Protein AF-A0A0L7LV29-F1 (afdb_monomer_lite)

Structure (mmCIF, N/CA/C/O backbone):
data_AF-A0A0L7LV29-F1
#
_entry.id   AF-A0A0L7LV29-F1
#
loop_
_atom_site.group_PDB
_atom_site.id
_atom_site.type_symbol
_atom_site.label_atom_id
_atom_site.label_alt_id
_atom_site.label_comp_id
_atom_site.label_asym_id
_atom_site.label_entity_id
_atom_site.label_seq_id
_atom_site.pdbx_PDB_ins_code
_atom_site.Cartn_x
_atom_site.Cartn_y
_atom_site.Cartn_z
_atom_site.occupancy
_atom_site.B_iso_or_equiv
_atom_site.auth_seq_id
_atom_site.auth_comp_id
_atom_site.auth_asym_id
_atom_site.auth_atom_id
_atom_site.pdbx_PDB_model_num
ATOM 1 N N . HIS A 1 1 ? 24.544 6.437 -34.454 1.00 37.44 1 HIS A N 1
ATOM 2 C CA . HIS A 1 1 ? 25.632 6.678 -33.492 1.00 37.44 1 HIS A CA 1
ATOM 3 C C . HIS A 1 1 ? 24.983 6.876 -32.133 1.00 37.44 1 HIS A C 1
ATOM 5 O O . HIS A 1 1 ? 23.963 7.542 -32.092 1.00 37.44 1 HIS A O 1
ATOM 11 N N . GLY A 1 2 ? 25.479 6.180 -31.111 1.00 38.59 2 GLY A N 1
ATOM 12 C CA . GLY A 1 2 ? 24.896 6.087 -29.765 1.00 38.59 2 GLY A CA 1
ATOM 13 C C . GLY A 1 2 ? 25.845 5.319 -28.842 1.00 38.59 2 GLY A C 1
ATOM 14 O O . GLY A 1 2 ? 25.450 4.358 -28.200 1.00 38.59 2 GLY A O 1
ATOM 15 N N . LYS A 1 3 ? 27.145 5.631 -28.930 1.00 47.78 3 LYS A N 1
ATOM 16 C CA . LYS A 1 3 ? 28.237 4.838 -28.319 1.00 47.78 3 LYS A CA 1
ATOM 17 C C . LYS A 1 3 ? 28.932 5.570 -27.169 1.00 47.78 3 LYS A C 1
ATOM 19 O O . LYS A 1 3 ? 29.895 5.056 -26.610 1.00 47.78 3 LYS A O 1
ATOM 24 N N . THR A 1 4 ? 28.488 6.782 -26.842 1.00 53.91 4 THR A N 1
ATOM 25 C CA . THR A 1 4 ? 29.065 7.595 -25.768 1.00 53.91 4 THR A CA 1
ATOM 26 C C . THR A 1 4 ? 27.961 8.159 -24.881 1.00 53.91 4 THR A C 1
ATOM 28 O O . THR A 1 4 ? 26.836 8.344 -25.333 1.00 53.91 4 THR A O 1
ATOM 31 N N . HIS A 1 5 ? 28.291 8.494 -23.631 1.00 54.88 5 HIS A N 1
ATOM 32 C CA . HIS A 1 5 ? 27.389 9.170 -22.688 1.00 54.88 5 HIS A CA 1
ATOM 33 C C . HIS A 1 5 ? 26.809 10.491 -23.233 1.00 54.88 5 HIS A C 1
ATOM 35 O O . HIS A 1 5 ? 25.836 10.989 -22.695 1.00 54.88 5 HIS A O 1
ATOM 41 N N . LYS A 1 6 ? 27.371 11.064 -24.308 1.00 53.25 6 LYS A N 1
ATOM 42 C CA . LYS A 1 6 ? 26.845 12.274 -24.958 1.00 53.25 6 LYS A CA 1
ATOM 43 C C . LYS A 1 6 ? 25.584 12.032 -25.798 1.00 53.25 6 LYS A C 1
ATOM 45 O O . LYS A 1 6 ? 24.917 12.999 -26.141 1.00 53.25 6 LYS A O 1
ATOM 50 N N . ASP A 1 7 ? 25.268 10.773 -26.101 1.00 62.75 7 ASP A N 1
ATOM 51 C CA . ASP A 1 7 ? 24.106 10.381 -26.909 1.00 62.75 7 ASP A CA 1
ATOM 52 C C . ASP A 1 7 ? 22.965 9.794 -26.053 1.00 62.75 7 ASP A C 1
ATOM 54 O O . ASP A 1 7 ? 21.933 9.392 -26.589 1.00 62.75 7 ASP A O 1
ATOM 58 N N . ALA A 1 8 ? 23.157 9.692 -24.732 1.00 66.50 8 ALA A N 1
ATOM 59 C CA . ALA A 1 8 ? 22.161 9.156 -23.815 1.00 66.50 8 ALA A CA 1
ATOM 60 C C . ALA A 1 8 ? 21.207 10.264 -23.360 1.00 66.50 8 ALA A C 1
ATOM 62 O O . ALA A 1 8 ? 21.635 11.345 -22.959 1.00 66.50 8 ALA A O 1
ATOM 63 N N . ALA A 1 9 ? 19.913 9.963 -23.381 1.00 67.38 9 ALA A N 1
ATOM 64 C CA . ALA A 1 9 ? 18.876 10.819 -22.835 1.00 67.38 9 ALA A CA 1
ATOM 65 C C . ALA A 1 9 ? 18.010 9.992 -21.890 1.00 67.38 9 ALA A C 1
ATOM 67 O O . ALA A 1 9 ? 17.569 8.898 -22.242 1.00 67.38 9 ALA A O 1
ATOM 68 N N . SER A 1 10 ? 17.764 10.535 -20.706 1.00 80.62 10 SER A N 1
ATOM 69 C CA . SER A 1 10 ? 16.846 9.962 -19.734 1.00 80.62 10 SER A CA 1
ATOM 70 C C . SER A 1 10 ? 15.625 10.858 -19.590 1.00 80.62 10 SER A C 1
ATOM 72 O O . SER A 1 10 ? 15.705 12.085 -19.663 1.00 80.62 10 SER A O 1
ATOM 74 N N . VAL A 1 11 ? 14.484 10.230 -19.342 1.00 76.25 11 VAL A N 1
ATOM 75 C CA . VAL A 1 11 ? 13.266 10.902 -18.894 1.00 76.25 11 VAL A CA 1
ATOM 76 C C . VAL A 1 11 ? 13.020 10.505 -17.448 1.00 76.25 11 VAL A C 1
ATOM 78 O O . VAL A 1 11 ? 13.270 9.367 -17.056 1.00 76.25 11 VAL A O 1
ATOM 81 N N . ARG A 1 12 ? 12.570 11.457 -16.640 1.00 82.88 12 ARG A N 1
ATOM 82 C CA . ARG A 1 12 ? 12.249 11.243 -15.231 1.00 82.88 12 ARG A CA 1
ATOM 83 C C . ARG A 1 12 ? 10.881 11.835 -14.962 1.00 82.88 12 ARG A C 1
ATOM 85 O O . ARG A 1 12 ? 10.548 12.872 -15.537 1.00 82.88 12 ARG A O 1
ATOM 92 N N . ALA A 1 13 ? 10.120 11.190 -14.083 1.00 76.06 13 ALA A N 1
ATOM 93 C CA . ALA A 1 13 ? 8.911 11.790 -13.544 1.00 76.06 13 ALA A CA 1
ATOM 94 C C . ALA A 1 13 ? 9.241 13.177 -12.979 1.00 76.06 13 ALA A C 1
ATOM 96 O O . ALA A 1 13 ? 10.324 13.415 -12.433 1.00 76.06 13 ALA A O 1
ATOM 97 N N . THR A 1 14 ? 8.317 14.116 -13.138 1.00 71.00 14 THR A N 1
ATOM 98 C CA . THR A 1 14 ? 8.530 15.491 -12.677 1.00 71.00 14 THR A CA 1
ATOM 99 C C . THR A 1 14 ? 8.546 15.590 -11.163 1.00 71.00 14 THR A C 1
ATOM 101 O O . THR A 1 14 ? 8.960 16.621 -10.640 1.00 71.00 14 THR A O 1
ATOM 104 N N . HIS A 1 15 ? 8.147 14.531 -10.460 1.00 59.41 15 HIS A N 1
ATOM 105 C CA . HIS A 1 15 ? 8.201 14.524 -9.021 1.00 59.41 15 HIS A CA 1
ATOM 106 C C . HIS A 1 15 ? 8.379 13.098 -8.413 1.00 59.41 15 HIS A C 1
ATOM 108 O O . HIS A 1 15 ? 8.243 12.104 -9.132 1.00 59.41 15 HIS A O 1
ATOM 114 N N . PRO A 1 16 ? 8.773 12.991 -7.125 1.00 72.62 16 PRO A N 1
ATOM 115 C CA . PRO A 1 16 ? 9.222 11.730 -6.524 1.00 72.62 16 PRO A CA 1
ATOM 116 C C . PRO A 1 16 ? 8.129 10.781 -6.002 1.00 72.62 16 PRO A C 1
ATOM 118 O O . PRO A 1 16 ? 6.936 11.089 -5.949 1.00 72.62 16 PRO A O 1
ATOM 121 N N . ILE A 1 17 ? 8.596 9.594 -5.603 1.00 72.44 17 ILE A N 1
ATOM 122 C CA . ILE A 1 17 ? 7.820 8.552 -4.925 1.00 72.44 17 ILE A CA 1
ATOM 123 C C . ILE A 1 17 ? 7.382 9.069 -3.540 1.00 72.44 17 ILE A C 1
ATOM 125 O O . ILE A 1 17 ? 8.252 9.403 -2.730 1.00 72.44 17 ILE A O 1
ATOM 129 N N . PRO A 1 18 ? 6.071 9.110 -3.223 1.00 68.06 18 PRO A N 1
ATOM 130 C CA . PRO A 1 18 ? 5.589 9.583 -1.927 1.00 68.06 18 PRO A CA 1
ATOM 131 C C . PRO A 1 18 ? 6.152 8.772 -0.754 1.00 68.06 18 PRO A C 1
ATOM 133 O O . PRO A 1 18 ? 6.016 7.558 -0.709 1.00 68.06 18 PRO A O 1
ATOM 136 N N . ALA A 1 19 ? 6.697 9.429 0.271 1.00 62.72 19 ALA A N 1
ATOM 137 C CA . ALA A 1 19 ? 7.263 8.723 1.430 1.00 62.72 19 ALA A CA 1
ATOM 138 C C . ALA A 1 19 ? 6.232 7.878 2.211 1.00 62.72 19 ALA A C 1
ATOM 140 O O . ALA A 1 19 ? 6.602 6.939 2.909 1.00 62.72 19 ALA A O 1
ATOM 141 N N . ALA A 1 20 ? 4.941 8.207 2.092 1.00 62.41 20 ALA A N 1
ATOM 142 C CA . ALA A 1 20 ? 3.854 7.489 2.751 1.00 62.41 20 ALA A CA 1
ATOM 143 C C . ALA A 1 20 ? 3.421 6.204 2.018 1.00 62.41 20 ALA A C 1
ATOM 145 O O . ALA A 1 20 ? 2.624 5.443 2.568 1.00 62.41 20 ALA A O 1
ATOM 146 N N . CYS A 1 21 ? 3.900 5.935 0.794 1.00 70.88 21 CYS A N 1
ATOM 147 C CA . CYS A 1 21 ? 3.550 4.691 0.112 1.00 70.88 21 CYS A CA 1
ATOM 148 C C . CYS A 1 21 ? 4.473 3.557 0.574 1.00 70.88 21 CYS A C 1
ATOM 150 O O . CYS A 1 21 ? 5.650 3.523 0.237 1.00 70.88 21 CYS A O 1
ATOM 152 N N . GLY A 1 22 ? 3.945 2.586 1.325 1.00 74.75 22 GLY A N 1
ATOM 153 C CA . GLY A 1 22 ? 4.733 1.404 1.709 1.00 74.75 22 GLY A CA 1
ATOM 154 C C . GLY A 1 22 ? 5.289 0.649 0.493 1.00 74.75 22 GLY A C 1
ATOM 155 O O . GLY A 1 22 ? 6.390 0.105 0.542 1.00 74.75 22 GLY A O 1
ATOM 156 N N . LEU A 1 23 ? 4.555 0.689 -0.620 1.00 81.94 23 LEU A N 1
ATOM 157 C CA . LEU A 1 23 ? 4.924 0.094 -1.894 1.00 81.94 23 LEU A CA 1
ATOM 158 C C . LEU A 1 23 ? 4.538 1.028 -3.047 1.00 81.94 23 LEU A C 1
ATOM 160 O O . LEU A 1 23 ? 3.402 1.494 -3.114 1.00 81.94 23 LEU A O 1
ATOM 164 N N . TYR A 1 24 ? 5.477 1.259 -3.960 1.00 84.56 24 TYR A N 1
ATOM 165 C CA . TYR A 1 24 ? 5.286 2.009 -5.199 1.00 84.56 24 TYR A CA 1
ATOM 166 C C . TYR A 1 24 ? 5.636 1.134 -6.398 1.00 84.56 24 TYR A C 1
ATOM 168 O O . TYR A 1 24 ? 6.622 0.401 -6.347 1.00 84.56 24 TYR A O 1
ATOM 176 N N . TYR A 1 25 ? 4.873 1.222 -7.485 1.00 88.56 25 TYR A N 1
ATOM 177 C CA . TYR A 1 25 ? 5.101 0.412 -8.679 1.00 88.56 25 TYR A CA 1
ATOM 178 C C . TYR A 1 25 ? 4.696 1.160 -9.949 1.00 88.56 25 TYR A C 1
ATOM 180 O O . TYR A 1 25 ? 3.683 1.857 -9.963 1.00 88.56 25 TYR A O 1
ATOM 188 N N . PHE A 1 26 ? 5.487 1.011 -11.012 1.00 85.56 26 PHE A N 1
ATOM 189 C CA . PHE A 1 26 ? 5.165 1.521 -12.344 1.00 85.56 26 PHE A CA 1
ATOM 190 C C . PHE A 1 26 ? 5.679 0.577 -13.432 1.00 85.56 26 PHE A C 1
ATOM 192 O O . PHE A 1 26 ? 6.671 -0.124 -13.231 1.00 85.56 26 PHE A O 1
ATOM 199 N N . GLU A 1 27 ? 5.045 0.606 -14.604 1.00 89.12 27 GLU A N 1
ATOM 200 C CA . GLU A 1 27 ? 5.428 -0.192 -15.773 1.00 89.12 27 GLU A CA 1
ATOM 201 C C . GLU A 1 27 ? 5.816 0.681 -16.966 1.00 89.12 27 GLU A C 1
ATOM 203 O O . GLU A 1 27 ? 5.241 1.743 -17.215 1.00 89.12 27 GLU A O 1
ATOM 208 N N . VAL A 1 28 ? 6.782 0.193 -17.741 1.00 85.62 28 VAL A N 1
ATOM 209 C CA . VAL A 1 28 ? 7.226 0.793 -18.996 1.00 85.62 28 VAL A CA 1
ATOM 210 C C . VAL A 1 28 ? 7.145 -0.259 -20.093 1.00 85.62 28 VAL A C 1
ATOM 212 O O . VAL A 1 28 ? 7.809 -1.295 -20.037 1.00 85.62 28 VAL A O 1
ATOM 215 N N . ARG A 1 29 ? 6.350 0.020 -21.129 1.00 89.69 29 ARG A N 1
ATOM 216 C CA . ARG A 1 29 ? 6.285 -0.812 -22.333 1.00 89.69 29 ARG A CA 1
ATOM 217 C C . ARG A 1 29 ? 7.344 -0.378 -23.338 1.00 89.69 29 ARG A C 1
ATOM 219 O O . ARG A 1 29 ? 7.360 0.771 -23.781 1.00 89.69 29 ARG A O 1
ATOM 226 N N . ILE A 1 30 ? 8.178 -1.318 -23.762 1.00 88.56 30 ILE A N 1
ATOM 227 C CA . ILE A 1 30 ? 9.221 -1.081 -24.755 1.00 88.56 30 ILE A CA 1
ATOM 228 C C . ILE A 1 30 ? 8.598 -1.088 -26.151 1.00 88.56 30 ILE A C 1
ATOM 230 O O . ILE A 1 30 ? 8.379 -2.134 -26.758 1.00 88.56 30 ILE A O 1
ATOM 234 N N . VAL A 1 31 ? 8.306 0.096 -26.689 1.00 85.56 31 VAL A N 1
ATOM 235 C CA . VAL A 1 31 ? 7.713 0.232 -28.033 1.00 85.56 31 VAL A CA 1
ATOM 236 C C . VAL A 1 31 ? 8.697 -0.170 -29.131 1.00 85.56 31 VAL A C 1
ATOM 238 O O . VAL A 1 31 ? 8.304 -0.757 -30.134 1.00 85.56 31 VAL A O 1
ATOM 241 N N . SER A 1 32 ? 9.978 0.151 -28.956 1.00 84.75 32 SER A N 1
ATOM 242 C CA . SER A 1 32 ? 11.052 -0.240 -29.864 1.00 84.75 32 SER A CA 1
ATOM 243 C C . SER A 1 32 ? 12.390 -0.149 -29.144 1.00 84.75 32 SER A C 1
ATOM 245 O O . SER A 1 32 ? 12.705 0.894 -28.578 1.00 84.75 32 SER A O 1
ATOM 247 N N . LYS A 1 33 ? 13.206 -1.205 -29.216 1.00 83.88 33 LYS A N 1
ATOM 248 C CA . LYS A 1 33 ? 14.575 -1.207 -28.675 1.00 83.88 33 LYS A CA 1
ATOM 249 C C . LYS A 1 33 ? 15.582 -0.403 -29.512 1.00 83.88 33 LYS A C 1
ATOM 251 O O . LYS A 1 33 ? 16.759 -0.315 -29.169 1.00 83.88 33 LYS A O 1
ATOM 256 N N . GLY A 1 34 ? 15.156 0.131 -30.656 1.00 84.38 34 GLY A N 1
ATOM 257 C CA . GLY A 1 34 ? 16.064 0.735 -31.624 1.00 84.38 34 GLY A CA 1
ATOM 258 C C . GLY A 1 34 ? 17.107 -0.265 -32.140 1.00 84.38 34 GLY A C 1
ATOM 259 O O . GLY A 1 34 ? 16.842 -1.461 -32.273 1.00 84.38 34 GLY A O 1
ATOM 260 N N . ARG A 1 35 ? 18.306 0.226 -32.464 1.00 79.38 35 ARG A N 1
ATOM 261 C CA . ARG A 1 35 ? 19.376 -0.607 -33.033 1.00 79.38 35 ARG A CA 1
ATOM 262 C C . ARG A 1 35 ? 19.982 -1.536 -31.981 1.00 79.38 35 ARG A C 1
ATOM 264 O O . ARG A 1 35 ? 19.921 -2.760 -32.120 1.00 79.38 35 ARG A O 1
ATOM 271 N N . ASP A 1 36 ? 20.508 -0.926 -30.925 1.00 77.31 36 ASP A N 1
ATOM 272 C CA . ASP A 1 36 ? 21.412 -1.582 -29.982 1.00 77.31 36 ASP A CA 1
ATOM 273 C C . ASP A 1 36 ? 20.725 -1.964 -28.659 1.00 77.31 36 ASP A C 1
ATOM 275 O O . ASP A 1 36 ? 21.206 -2.853 -27.972 1.00 77.31 36 ASP A O 1
ATOM 279 N N . GLY A 1 37 ? 19.560 -1.387 -28.333 1.00 78.81 37 GLY A N 1
ATOM 280 C CA . GLY A 1 37 ? 18.802 -1.753 -27.129 1.00 78.81 37 GLY A CA 1
ATOM 281 C C . GLY A 1 37 ? 19.288 -1.127 -25.822 1.00 78.81 37 GLY A C 1
ATOM 282 O O . GLY A 1 37 ? 18.790 -1.521 -24.775 1.00 78.81 37 GLY A O 1
ATOM 283 N N . TYR A 1 38 ? 20.197 -0.146 -25.872 1.00 84.69 38 TYR A N 1
ATOM 284 C CA . TYR A 1 38 ? 20.681 0.591 -24.698 1.00 84.69 38 TYR A CA 1
ATOM 285 C C . TYR A 1 38 ? 19.558 1.398 -24.041 1.00 84.69 38 TYR A C 1
ATOM 287 O O . TYR A 1 38 ? 19.298 2.550 -24.393 1.00 84.69 38 TYR A O 1
ATOM 295 N N . MET A 1 39 ? 18.870 0.764 -23.101 1.00 85.25 39 MET A N 1
ATOM 296 C CA . MET A 1 39 ? 17.739 1.318 -22.371 1.00 85.25 39 MET A CA 1
ATOM 297 C C . MET A 1 39 ? 17.858 0.886 -20.918 1.00 85.25 39 MET A C 1
ATOM 299 O O . MET A 1 39 ? 18.080 -0.290 -20.638 1.00 85.25 39 MET A O 1
ATOM 303 N N . GLY A 1 40 ? 17.674 1.831 -20.002 1.00 88.56 40 GLY A N 1
ATOM 304 C CA . GLY A 1 40 ? 17.658 1.569 -18.568 1.00 88.56 40 GLY A CA 1
ATOM 305 C C . GLY A 1 40 ? 16.353 2.053 -17.954 1.00 88.56 40 GLY A C 1
ATOM 306 O O . GLY A 1 40 ? 15.859 3.122 -18.310 1.00 88.56 40 GLY A O 1
ATOM 307 N N . ILE A 1 41 ? 15.807 1.275 -17.024 1.00 90.19 41 ILE A N 1
ATOM 308 C CA . ILE A 1 41 ? 14.610 1.626 -16.253 1.00 90.19 41 ILE A CA 1
ATOM 309 C C . ILE A 1 41 ? 14.982 1.633 -14.778 1.00 90.19 41 ILE A C 1
ATOM 311 O O . ILE A 1 41 ? 15.648 0.718 -14.295 1.00 90.19 41 ILE A O 1
ATOM 315 N N . GLY A 1 42 ? 14.552 2.645 -14.032 1.00 91.44 42 GLY A N 1
ATOM 316 C CA . GLY A 1 42 ? 14.776 2.658 -12.594 1.00 91.44 42 GLY A CA 1
ATOM 317 C C . GLY A 1 42 ? 14.507 3.995 -11.933 1.00 91.44 42 GLY A C 1
ATOM 318 O O . GLY A 1 42 ? 13.615 4.736 -12.339 1.00 91.44 42 GLY A O 1
ATOM 319 N N . LEU A 1 43 ? 15.271 4.266 -10.881 1.00 89.12 43 LEU A N 1
ATOM 320 C CA . LEU A 1 43 ? 15.033 5.330 -9.916 1.00 89.12 43 LEU A CA 1
ATOM 321 C C . LEU A 1 43 ? 16.205 6.301 -9.910 1.00 89.12 43 LEU A C 1
ATOM 323 O O . LEU A 1 43 ? 17.355 5.914 -10.107 1.00 89.12 43 LEU A O 1
ATOM 327 N N . SER A 1 44 ? 15.935 7.562 -9.609 1.00 88.38 44 SER A N 1
ATOM 328 C CA . SER A 1 44 ? 16.992 8.556 -9.441 1.00 88.38 44 SER A CA 1
ATOM 329 C C . SER A 1 44 ? 16.544 9.671 -8.512 1.00 88.38 44 SER A C 1
ATOM 331 O O . SER A 1 44 ? 15.384 10.082 -8.574 1.00 88.38 44 SER A O 1
ATOM 333 N N . ALA A 1 45 ? 17.469 10.211 -7.723 1.00 83.12 45 ALA A N 1
ATOM 334 C CA . ALA A 1 45 ? 17.248 11.455 -6.994 1.00 83.12 45 ALA A CA 1
ATOM 335 C C . ALA A 1 45 ? 17.134 12.664 -7.947 1.00 83.12 45 ALA A C 1
ATOM 337 O O . ALA A 1 45 ? 17.659 12.647 -9.063 1.00 83.12 45 ALA A O 1
ATOM 338 N N . HIS A 1 46 ? 16.495 13.748 -7.491 1.00 78.62 46 HIS A N 1
ATOM 339 C CA . HIS A 1 46 ? 16.215 14.941 -8.306 1.00 78.62 46 HIS A CA 1
ATOM 340 C C . HIS A 1 46 ? 17.473 15.584 -8.934 1.00 78.62 46 HIS A C 1
ATOM 342 O O . HIS A 1 46 ? 17.435 16.064 -10.066 1.00 78.62 46 HIS A O 1
ATOM 348 N N . GLY A 1 47 ? 18.616 15.556 -8.249 1.00 79.38 47 GLY A N 1
ATOM 349 C CA . GLY A 1 47 ? 19.865 16.155 -8.740 1.00 79.38 47 GLY A CA 1
ATOM 350 C C . GLY A 1 47 ? 20.669 15.305 -9.732 1.00 79.38 47 GLY A C 1
ATOM 351 O O . GLY A 1 47 ? 21.738 15.736 -10.159 1.00 79.38 47 GLY A O 1
ATOM 352 N N . VAL A 1 48 ? 20.213 14.094 -10.076 1.00 84.75 48 VAL A N 1
ATOM 353 C CA . VAL A 1 48 ? 20.961 13.176 -10.954 1.00 84.75 48 VAL A CA 1
ATOM 354 C C . VAL A 1 48 ? 21.008 13.692 -12.396 1.00 84.75 48 VAL A C 1
ATOM 356 O O . VAL A 1 48 ? 20.023 14.218 -12.915 1.00 84.75 48 VAL A O 1
ATOM 359 N N . ASN A 1 49 ? 22.163 13.521 -13.047 1.00 81.69 49 ASN A N 1
ATOM 360 C CA . ASN A 1 49 ? 22.389 13.911 -14.435 1.00 81.69 49 ASN A CA 1
ATOM 361 C C . ASN A 1 49 ? 21.513 13.089 -15.396 1.00 81.69 49 ASN A C 1
ATOM 363 O O . ASN A 1 49 ? 21.579 11.864 -15.427 1.00 81.69 49 ASN A O 1
ATOM 367 N N . MET A 1 50 ? 20.732 13.780 -16.225 1.00 82.62 50 MET A N 1
ATOM 368 C CA . MET A 1 50 ? 19.785 13.166 -17.160 1.00 82.62 50 MET A CA 1
ATOM 369 C C . MET A 1 50 ? 20.402 12.789 -18.518 1.00 82.62 50 MET A C 1
ATOM 371 O O . MET A 1 50 ? 19.726 12.186 -19.347 1.00 82.62 50 MET A O 1
ATOM 375 N N . ASN A 1 51 ? 21.686 13.083 -18.743 1.00 84.38 51 ASN A N 1
ATOM 376 C CA . ASN A 1 51 ? 22.427 12.690 -19.952 1.00 84.38 51 ASN A CA 1
ATOM 377 C C . ASN A 1 51 ? 23.098 11.311 -19.806 1.00 84.38 51 ASN A C 1
ATOM 379 O O . ASN A 1 51 ? 24.115 11.030 -20.435 1.00 84.38 51 ASN A O 1
ATOM 383 N N . ARG A 1 52 ? 22.612 10.468 -18.890 1.00 82.56 52 ARG A N 1
ATOM 384 C CA . ARG A 1 52 ? 23.157 9.137 -18.592 1.00 82.56 52 ARG A CA 1
ATOM 385 C C . ARG A 1 52 ? 22.026 8.181 -18.246 1.00 82.56 52 ARG A C 1
ATOM 387 O O . ARG A 1 52 ? 20.970 8.614 -17.787 1.00 82.56 52 ARG A O 1
ATOM 394 N N . LEU A 1 53 ? 22.254 6.887 -18.468 1.00 84.44 53 LEU A N 1
ATOM 395 C CA . LEU A 1 53 ? 21.278 5.855 -18.130 1.00 84.44 53 LEU A CA 1
ATOM 396 C C . LEU A 1 53 ? 21.110 5.722 -16.602 1.00 84.44 53 LEU A C 1
ATOM 398 O O . LEU A 1 53 ? 22.077 5.942 -15.860 1.00 84.44 53 LEU A O 1
ATOM 402 N N . PRO A 1 54 ? 19.911 5.338 -16.123 1.00 86.44 54 PRO A N 1
ATOM 403 C CA . PRO A 1 54 ? 19.659 5.094 -14.704 1.00 86.44 54 PRO A CA 1
ATOM 404 C C . PRO A 1 54 ? 20.674 4.123 -14.088 1.00 86.44 54 PRO A C 1
ATOM 406 O O . PRO A 1 54 ? 21.086 3.161 -14.730 1.00 86.44 54 PRO A O 1
ATOM 409 N N . GLY A 1 55 ? 21.083 4.352 -12.841 1.00 87.50 55 GLY A N 1
ATOM 410 C CA . GLY A 1 55 ? 22.036 3.491 -12.132 1.00 87.50 55 GLY A CA 1
ATOM 411 C C . GLY A 1 55 ? 23.508 3.893 -12.221 1.00 87.50 55 GLY A C 1
ATOM 412 O O . GLY A 1 55 ? 24.299 3.449 -11.394 1.00 87.50 55 GLY A O 1
ATOM 413 N N . TRP A 1 56 ? 23.896 4.738 -13.181 1.00 87.00 56 TRP A N 1
ATOM 414 C CA . TRP A 1 56 ? 25.313 5.051 -13.422 1.00 87.00 56 TRP A CA 1
ATOM 415 C C . TRP A 1 56 ? 25.906 6.134 -12.522 1.00 87.00 56 TRP A C 1
ATOM 417 O O . TRP A 1 56 ? 27.107 6.112 -12.252 1.00 87.00 56 TRP A O 1
ATOM 427 N N . ASP A 1 57 ? 25.086 7.083 -12.080 1.00 86.25 57 ASP A N 1
ATOM 428 C CA . ASP A 1 57 ? 25.504 8.178 -11.205 1.00 86.25 57 ASP A CA 1
ATOM 429 C C . ASP A 1 57 ? 25.034 7.943 -9.767 1.00 86.25 57 ASP A C 1
ATOM 431 O O . ASP A 1 57 ? 24.085 7.198 -9.518 1.00 86.25 57 ASP A O 1
ATOM 435 N N . LYS A 1 58 ? 25.683 8.610 -8.807 1.00 80.00 58 LYS A N 1
ATOM 436 C CA . LYS A 1 58 ? 25.310 8.530 -7.387 1.00 80.00 58 LYS A CA 1
ATOM 437 C C . LYS A 1 58 ? 23.827 8.845 -7.182 1.00 80.00 58 LYS A C 1
ATOM 439 O O . LYS A 1 58 ? 23.316 9.797 -7.764 1.00 80.00 58 LYS A O 1
ATOM 444 N N . HIS A 1 59 ? 23.172 8.074 -6.314 1.00 82.94 59 HIS A N 1
ATOM 445 C CA . HIS A 1 59 ? 21.730 8.164 -6.039 1.00 82.94 59 HIS A CA 1
ATOM 446 C C . HIS A 1 59 ? 20.845 7.842 -7.254 1.00 82.94 59 HIS A C 1
ATOM 448 O O . HIS A 1 59 ? 19.717 8.326 -7.359 1.00 82.94 59 HIS A O 1
ATOM 454 N N . SER A 1 60 ? 21.363 7.024 -8.170 1.00 87.94 60 SER A N 1
ATOM 455 C CA . SER A 1 60 ? 20.642 6.470 -9.310 1.00 87.94 60 SER A CA 1
ATOM 456 C C . SER A 1 60 ? 20.709 4.946 -9.271 1.00 87.94 60 SER A C 1
ATOM 458 O O . SER A 1 60 ? 21.735 4.369 -8.895 1.00 87.94 60 SER A O 1
ATOM 460 N N . TYR A 1 61 ? 19.617 4.306 -9.673 1.00 91.56 61 TYR A N 1
ATOM 461 C CA . TYR A 1 61 ? 19.406 2.860 -9.663 1.00 91.56 61 TYR A CA 1
ATOM 462 C C . TYR A 1 61 ? 18.758 2.459 -10.983 1.00 91.56 61 TYR A C 1
ATOM 464 O O . TYR A 1 61 ? 17.818 3.120 -11.420 1.00 91.56 61 TYR A O 1
ATOM 472 N N . GLY A 1 62 ? 19.242 1.409 -11.640 1.00 93.19 62 GLY A N 1
ATOM 473 C CA . GLY A 1 62 ? 18.743 1.043 -12.963 1.00 93.19 62 GLY A CA 1
ATOM 474 C C . GLY A 1 62 ? 18.880 -0.431 -13.298 1.00 93.19 62 GLY A C 1
ATOM 475 O O . GLY A 1 62 ? 19.823 -1.081 -12.865 1.00 93.19 62 GLY A O 1
ATOM 476 N N . TYR A 1 63 ? 17.960 -0.929 -14.114 1.00 95.31 63 TYR A N 1
ATOM 477 C CA . TYR A 1 63 ? 18.002 -2.237 -14.758 1.00 95.31 63 TYR A CA 1
ATOM 478 C C . TYR A 1 63 ? 18.038 -2.039 -16.272 1.00 95.31 63 TYR A C 1
ATOM 480 O O . TYR A 1 63 ? 17.234 -1.275 -16.815 1.00 95.31 63 TYR A O 1
ATOM 488 N N . HIS A 1 64 ? 19.029 -2.645 -16.926 1.00 94.31 64 HIS A N 1
ATOM 489 C CA . HIS A 1 64 ? 19.389 -2.354 -18.314 1.00 94.31 64 HIS A CA 1
ATOM 490 C C . HIS A 1 64 ? 19.002 -3.498 -19.251 1.00 94.31 64 HIS A C 1
ATOM 492 O O . HIS A 1 64 ? 19.092 -4.675 -18.905 1.00 94.31 64 HIS A O 1
ATOM 498 N N . GLY A 1 65 ? 18.515 -3.138 -20.438 1.00 90.31 65 GLY A N 1
ATOM 499 C CA . GLY A 1 65 ? 17.930 -4.082 -21.390 1.00 90.31 65 GLY A CA 1
ATOM 500 C C . GLY A 1 65 ? 18.936 -4.796 -22.279 1.00 90.31 65 GLY A C 1
ATOM 501 O O . GLY A 1 65 ? 18.630 -5.882 -22.770 1.00 90.31 65 GLY A O 1
ATOM 502 N N . ASP A 1 66 ? 20.118 -4.217 -22.477 1.00 87.75 66 ASP A N 1
ATOM 503 C CA . ASP A 1 66 ? 21.168 -4.738 -23.351 1.00 87.75 66 ASP A CA 1
ATOM 504 C C . ASP A 1 66 ? 21.953 -5.895 -22.725 1.00 87.75 66 ASP A C 1
ATOM 506 O O . ASP A 1 66 ? 22.301 -6.842 -23.432 1.00 87.75 66 ASP A O 1
ATOM 510 N N . ASP A 1 67 ? 22.176 -5.858 -21.412 1.00 91.88 67 ASP A N 1
ATOM 511 C CA . ASP A 1 67 ? 22.945 -6.865 -20.674 1.00 91.88 67 ASP A CA 1
ATOM 512 C C . ASP A 1 67 ? 22.149 -7.558 -19.553 1.00 91.88 67 ASP A C 1
ATOM 514 O O . ASP A 1 67 ? 22.607 -8.560 -19.001 1.00 91.88 67 ASP A O 1
ATOM 518 N N . GLY A 1 68 ? 20.957 -7.059 -19.210 1.00 94.06 68 GLY A N 1
ATOM 519 C CA . GLY A 1 68 ? 20.149 -7.585 -18.110 1.00 94.06 68 GLY A CA 1
ATOM 520 C C . GLY A 1 68 ? 20.717 -7.273 -16.718 1.00 94.06 68 GLY A C 1
ATOM 521 O O . GLY A 1 68 ? 20.319 -7.895 -15.728 1.00 94.06 68 GLY A O 1
ATOM 522 N N . HIS A 1 69 ? 21.672 -6.349 -16.612 1.00 96.50 69 HIS A N 1
ATOM 523 C CA . HIS A 1 69 ? 22.352 -6.046 -15.359 1.00 96.50 69 HIS A CA 1
ATOM 524 C C . HIS A 1 69 ? 21.622 -4.971 -14.549 1.00 96.50 69 HIS A C 1
ATOM 526 O O . HIS A 1 69 ? 20.902 -4.119 -15.081 1.00 96.50 69 HIS A O 1
ATOM 532 N N . SER A 1 70 ? 21.831 -5.004 -13.233 1.00 94.25 70 SER A N 1
ATOM 533 C CA . SER A 1 70 ? 21.447 -3.936 -12.318 1.00 94.25 70 SER A CA 1
ATOM 534 C C . SER A 1 70 ? 22.635 -3.009 -12.046 1.00 94.25 70 SER A C 1
ATOM 536 O O . SER A 1 70 ? 23.781 -3.436 -11.908 1.00 94.25 70 SER A O 1
ATOM 538 N N . PHE A 1 71 ? 22.363 -1.712 -11.973 1.00 92.81 71 PHE A N 1
ATOM 539 C CA . PHE A 1 71 ? 23.346 -0.654 -11.787 1.00 92.81 71 PHE A CA 1
ATOM 540 C C . PHE A 1 71 ? 22.933 0.186 -10.582 1.00 92.81 71 PHE A C 1
ATOM 542 O O . PHE A 1 71 ? 21.826 0.722 -10.535 1.00 92.81 71 PHE A O 1
ATOM 549 N N . CYS A 1 72 ? 23.823 0.291 -9.599 1.00 88.62 72 CYS A N 1
ATOM 550 C CA . CYS A 1 72 ? 23.588 1.000 -8.346 1.00 88.62 72 CYS A CA 1
ATOM 551 C C . CYS A 1 72 ? 24.705 2.017 -8.135 1.00 88.62 72 CYS A C 1
ATOM 553 O O . CYS A 1 72 ? 25.799 1.660 -7.696 1.00 88.62 72 CYS A O 1
ATOM 555 N N . SER A 1 73 ? 24.440 3.281 -8.466 1.00 84.69 73 SER A N 1
ATOM 556 C CA . SER A 1 73 ? 25.405 4.376 -8.318 1.00 84.69 73 SER A CA 1
ATOM 557 C C . SER A 1 73 ? 26.798 4.092 -8.906 1.00 84.69 73 SER A C 1
ATOM 559 O O . SER A 1 73 ? 27.812 4.549 -8.376 1.00 84.69 73 SER A O 1
ATOM 561 N N . SER A 1 74 ? 26.849 3.310 -9.985 1.00 83.50 74 SER A N 1
ATOM 562 C CA . SER A 1 74 ? 28.070 2.756 -10.563 1.00 83.50 74 SER A CA 1
ATOM 563 C C . SER A 1 74 ? 27.902 2.574 -12.065 1.00 83.50 74 SER A C 1
ATOM 565 O O . SER A 1 74 ? 26.882 2.072 -12.527 1.00 83.50 74 SER A O 1
ATOM 567 N N . GLY A 1 75 ? 28.934 2.916 -12.840 1.00 82.50 75 GLY A N 1
ATOM 568 C CA . GLY A 1 75 ? 28.991 2.601 -14.272 1.00 82.50 75 GLY A CA 1
ATOM 569 C C . GLY A 1 75 ? 29.280 1.125 -14.574 1.00 82.50 75 GLY A C 1
ATOM 570 O O . GLY A 1 75 ? 29.326 0.750 -15.738 1.00 82.50 75 GLY A O 1
ATOM 571 N N . THR A 1 76 ? 29.513 0.301 -13.549 1.00 87.00 76 THR A N 1
ATOM 572 C CA . THR A 1 76 ? 29.697 -1.153 -13.672 1.00 87.00 76 THR A CA 1
ATOM 573 C C . THR A 1 76 ? 28.470 -1.857 -13.111 1.00 87.00 76 THR A C 1
ATOM 575 O O . THR A 1 76 ? 28.168 -1.698 -11.924 1.00 87.00 76 THR A O 1
ATOM 578 N N . GLY A 1 77 ? 27.775 -2.606 -13.966 1.00 89.12 77 GLY A N 1
ATOM 579 C CA . GLY A 1 77 ? 26.574 -3.355 -13.610 1.00 89.12 77 GLY A CA 1
ATOM 580 C C . GLY A 1 77 ? 26.891 -4.709 -12.986 1.00 89.12 77 GLY A C 1
ATOM 581 O O . GLY A 1 77 ? 28.014 -5.205 -13.080 1.00 89.12 77 GLY A O 1
ATOM 582 N N . GLN A 1 78 ? 25.885 -5.313 -12.360 1.00 92.44 78 GLN A N 1
ATOM 583 C CA . GLN A 1 78 ? 25.928 -6.674 -11.827 1.00 92.44 78 GLN A CA 1
ATOM 584 C C . GLN A 1 78 ? 24.859 -7.543 -12.495 1.00 92.44 78 GLN A C 1
ATOM 586 O O . GLN A 1 78 ? 23.761 -7.038 -12.741 1.00 92.44 78 GLN A O 1
ATOM 591 N N . PRO A 1 79 ? 25.125 -8.835 -12.763 1.00 96.19 79 PRO A N 1
ATOM 592 C CA . PRO A 1 79 ? 24.108 -9.741 -13.282 1.00 96.19 79 PRO A CA 1
ATOM 593 C C . PRO A 1 79 ? 22.879 -9.757 -12.371 1.00 96.19 79 PRO A C 1
ATOM 595 O O . PRO A 1 79 ? 23.007 -9.919 -11.157 1.00 96.19 79 PRO A O 1
ATOM 598 N N . TYR A 1 80 ? 21.693 -9.588 -12.954 1.00 96.75 80 TYR A N 1
ATOM 599 C CA . TYR A 1 80 ? 20.452 -9.494 -12.186 1.00 96.75 80 TYR A CA 1
ATOM 600 C C . TYR A 1 80 ? 19.296 -10.241 -12.848 1.00 96.75 80 TYR A C 1
ATOM 602 O O . TYR A 1 80 ? 18.714 -11.134 -12.238 1.00 96.75 80 TYR A O 1
ATOM 610 N N . GLY A 1 81 ? 18.976 -9.903 -14.096 1.00 95.75 81 GLY A N 1
ATOM 611 C CA . GLY A 1 81 ? 17.822 -10.442 -14.804 1.00 95.75 81 GLY A CA 1
ATOM 612 C C . GLY A 1 81 ? 18.119 -10.759 -16.269 1.00 95.75 81 GLY A C 1
ATOM 613 O O . GLY A 1 81 ? 19.243 -10.586 -16.739 1.00 95.75 81 GLY A O 1
ATOM 614 N N . PRO A 1 82 ? 17.114 -11.240 -17.019 1.00 96.31 82 PRO A N 1
ATOM 615 C CA . PRO A 1 82 ? 17.236 -11.419 -18.462 1.00 96.31 82 PRO A CA 1
ATOM 616 C C . PRO A 1 82 ? 17.402 -10.069 -19.178 1.00 96.31 82 PRO A C 1
ATOM 618 O O . PRO A 1 82 ? 17.145 -9.013 -18.612 1.00 96.31 82 PRO A O 1
ATOM 621 N N . THR A 1 83 ? 17.769 -10.075 -20.454 1.00 96.00 83 THR A N 1
ATOM 622 C CA . THR A 1 83 ? 17.662 -8.878 -21.304 1.00 96.00 83 THR A CA 1
ATOM 623 C C . THR A 1 83 ? 16.200 -8.585 -21.655 1.00 96.00 83 THR A C 1
ATOM 625 O O . THR A 1 83 ? 15.323 -9.449 -21.507 1.00 96.00 83 THR A O 1
ATOM 628 N N . PHE A 1 84 ? 15.903 -7.378 -22.143 1.00 92.44 84 PHE A N 1
ATOM 629 C CA . PHE A 1 84 ? 14.561 -7.011 -22.610 1.00 92.44 84 PHE A CA 1
ATOM 630 C C . PHE A 1 84 ? 14.585 -6.212 -23.915 1.00 92.44 84 PHE A C 1
ATOM 632 O O . PHE A 1 84 ? 15.564 -5.551 -24.252 1.00 92.44 84 PHE A O 1
ATOM 639 N N . THR A 1 85 ? 13.509 -6.319 -24.695 1.00 93.88 85 THR A N 1
ATOM 640 C CA . THR A 1 85 ? 13.452 -5.845 -26.084 1.00 93.88 85 THR A CA 1
ATOM 641 C C . THR A 1 85 ? 12.071 -5.299 -26.456 1.00 93.88 85 THR A C 1
ATOM 643 O O . THR A 1 85 ? 11.163 -5.232 -25.634 1.00 93.88 85 THR A O 1
ATOM 646 N N . THR A 1 86 ? 11.916 -4.877 -27.713 1.00 90.25 86 THR A N 1
ATOM 647 C CA . THR A 1 86 ? 10.645 -4.446 -28.305 1.00 90.25 86 THR A CA 1
ATOM 648 C C . THR A 1 86 ? 9.508 -5.409 -27.963 1.00 90.25 86 THR A C 1
ATOM 650 O O . THR A 1 86 ? 9.597 -6.598 -28.258 1.00 90.25 86 THR A O 1
ATOM 653 N N . GLY A 1 87 ? 8.427 -4.871 -27.406 1.00 86.31 87 GLY A N 1
ATOM 654 C CA . GLY A 1 87 ? 7.235 -5.612 -27.003 1.00 86.31 87 GLY A CA 1
ATOM 655 C C . GLY A 1 87 ? 7.208 -5.998 -25.525 1.00 86.31 87 GLY A C 1
ATOM 656 O O . GLY A 1 87 ? 6.119 -6.231 -25.009 1.00 86.31 87 GLY A O 1
ATOM 657 N N . ASP A 1 88 ? 8.353 -6.006 -24.835 1.00 92.94 88 ASP A N 1
ATOM 658 C CA . ASP A 1 88 ? 8.395 -6.320 -23.406 1.00 92.94 88 ASP A CA 1
ATOM 659 C C . ASP A 1 88 ? 7.785 -5.189 -22.558 1.00 92.94 88 ASP A C 1
ATOM 661 O O . ASP A 1 88 ? 7.888 -4.000 -22.880 1.00 92.94 88 ASP A O 1
ATOM 665 N N . VAL A 1 89 ? 7.178 -5.572 -21.436 1.00 90.25 89 VAL A N 1
ATOM 666 C CA . VAL A 1 89 ? 6.733 -4.679 -20.362 1.00 90.25 89 VAL A CA 1
ATOM 667 C C . VAL A 1 89 ? 7.638 -4.897 -19.162 1.00 90.25 89 VAL A C 1
ATOM 669 O O . VAL A 1 89 ? 7.737 -6.011 -18.648 1.00 90.25 89 VAL A O 1
ATOM 672 N N . ILE A 1 90 ? 8.305 -3.836 -18.722 1.00 94.50 90 ILE A N 1
ATOM 673 C CA . ILE A 1 90 ? 9.206 -3.872 -17.574 1.00 94.50 90 ILE A CA 1
ATOM 674 C C . ILE A 1 90 ? 8.613 -3.026 -16.462 1.00 94.50 90 ILE A C 1
ATOM 676 O O . ILE A 1 90 ? 8.435 -1.818 -16.623 1.00 94.50 90 ILE A O 1
ATOM 680 N N . GLY A 1 91 ? 8.317 -3.662 -15.336 1.00 92.69 91 GLY A N 1
ATOM 681 C CA . GLY A 1 91 ? 7.880 -2.967 -14.136 1.00 92.69 91 GLY A CA 1
ATOM 682 C C . GLY A 1 91 ? 9.022 -2.727 -13.165 1.00 92.69 91 GLY A C 1
ATOM 683 O O . GLY A 1 91 ? 9.942 -3.540 -13.073 1.00 92.69 91 GLY A O 1
ATOM 684 N N . CYS A 1 92 ? 8.945 -1.629 -12.427 1.00 93.06 92 CYS A N 1
ATOM 685 C CA . CYS A 1 92 ? 9.877 -1.247 -11.375 1.00 93.06 92 CYS A CA 1
ATOM 686 C C . CYS A 1 92 ? 9.084 -1.021 -10.089 1.00 93.06 92 CYS A C 1
ATOM 688 O O . CYS A 1 92 ? 8.189 -0.175 -10.046 1.00 93.06 92 CYS A O 1
ATOM 690 N N . GLY A 1 93 ? 9.422 -1.775 -9.046 1.00 91.19 93 GLY A N 1
ATOM 691 C CA . GLY A 1 93 ? 8.777 -1.700 -7.746 1.00 91.19 93 GLY A CA 1
ATOM 692 C C . GLY A 1 93 ? 9.727 -1.242 -6.652 1.00 91.19 93 GLY A C 1
ATOM 693 O O . GLY A 1 93 ? 10.887 -1.648 -6.606 1.00 91.19 93 GLY A O 1
ATOM 694 N N . VAL A 1 94 ? 9.220 -0.398 -5.760 1.00 88.06 94 VAL A N 1
ATOM 695 C CA . VAL A 1 94 ? 9.941 0.162 -4.618 1.00 88.06 94 VAL A CA 1
ATOM 696 C C . VAL A 1 94 ? 9.154 -0.141 -3.359 1.00 88.06 94 VAL A C 1
ATOM 698 O O . VAL A 1 94 ? 8.058 0.376 -3.163 1.00 88.06 94 VAL A O 1
ATOM 701 N N . ASN A 1 95 ? 9.718 -0.983 -2.507 1.00 84.94 95 ASN A N 1
ATOM 702 C CA . ASN A 1 95 ? 9.164 -1.313 -1.207 1.00 84.94 95 ASN A CA 1
ATOM 703 C C . ASN A 1 95 ? 9.891 -0.464 -0.155 1.00 84.94 95 ASN A C 1
ATOM 705 O O . ASN A 1 95 ? 11.050 -0.730 0.172 1.00 84.94 95 ASN A O 1
ATOM 709 N N . LEU A 1 96 ? 9.208 0.570 0.342 1.00 81.00 96 LEU A N 1
ATOM 710 C CA . LEU A 1 96 ? 9.721 1.494 1.359 1.00 81.00 96 LEU A CA 1
ATOM 711 C C . LEU A 1 96 ? 9.648 0.912 2.778 1.00 81.00 96 LEU A C 1
ATOM 713 O O . LEU A 1 96 ? 10.298 1.437 3.675 1.00 81.00 96 LEU A O 1
ATOM 717 N N . VAL A 1 97 ? 8.912 -0.186 2.986 1.00 78.12 97 VAL A N 1
ATOM 718 C CA . VAL A 1 97 ? 8.913 -0.914 4.268 1.00 78.12 97 VAL A CA 1
ATOM 719 C C . VAL A 1 97 ? 10.241 -1.647 4.448 1.00 78.12 97 VAL A C 1
ATOM 721 O O . VAL A 1 97 ? 10.901 -1.508 5.474 1.00 78.12 97 VAL A O 1
ATOM 724 N N . ASP A 1 98 ? 10.669 -2.379 3.419 1.00 78.69 98 ASP A N 1
ATOM 725 C CA . ASP A 1 98 ? 11.903 -3.174 3.458 1.00 78.69 98 ASP A CA 1
ATOM 726 C C . ASP A 1 98 ? 13.122 -2.415 2.898 1.00 78.69 98 ASP A C 1
ATOM 728 O O . ASP A 1 98 ? 14.238 -2.939 2.890 1.00 78.69 98 ASP A O 1
ATOM 732 N N . ASN A 1 99 ? 12.920 -1.194 2.393 1.00 79.44 99 ASN A N 1
ATOM 733 C CA . ASN A 1 99 ? 13.913 -0.397 1.665 1.00 79.44 99 ASN A CA 1
ATOM 734 C C . ASN A 1 99 ? 14.567 -1.170 0.508 1.00 79.44 99 ASN A C 1
ATOM 736 O O . ASN A 1 99 ? 15.796 -1.184 0.350 1.00 79.44 99 ASN A O 1
ATOM 740 N N . THR A 1 100 ? 13.738 -1.833 -0.301 1.00 87.56 100 THR A N 1
ATOM 741 C CA . THR A 1 100 ? 14.173 -2.641 -1.446 1.00 87.56 100 THR A CA 1
ATOM 742 C C . THR A 1 100 ? 13.569 -2.158 -2.756 1.00 87.56 100 THR A C 1
ATOM 744 O O . THR A 1 100 ? 12.498 -1.554 -2.788 1.00 87.56 100 THR A O 1
ATOM 747 N N . CYS A 1 101 ? 14.265 -2.433 -3.857 1.00 91.81 101 CYS A N 1
ATOM 748 C CA . CYS A 1 101 ? 13.735 -2.256 -5.205 1.00 91.81 101 CYS A CA 1
ATOM 749 C C . CYS A 1 101 ? 13.889 -3.550 -6.001 1.00 91.81 101 CYS A C 1
ATOM 751 O O . CYS A 1 101 ? 14.872 -4.284 -5.843 1.00 91.81 101 CYS A O 1
ATOM 753 N N . PHE A 1 102 ? 12.893 -3.832 -6.831 1.00 94.81 102 PHE A N 1
ATOM 754 C CA . PHE A 1 102 ? 12.801 -5.012 -7.675 1.00 94.81 102 PHE A CA 1
ATOM 755 C C . PHE A 1 102 ? 12.254 -4.633 -9.049 1.00 94.81 102 PHE A C 1
ATOM 757 O O . PHE A 1 102 ? 11.628 -3.585 -9.226 1.00 94.81 102 PHE A O 1
ATOM 764 N N . TYR A 1 103 ? 12.448 -5.525 -10.014 1.00 96.38 103 TYR A N 1
ATOM 765 C CA . TYR A 1 103 ? 11.881 -5.390 -11.344 1.00 96.38 103 TYR A CA 1
ATOM 766 C C . TYR A 1 103 ? 11.022 -6.593 -11.703 1.00 96.38 103 TYR A C 1
ATOM 768 O O . TYR A 1 103 ? 11.158 -7.691 -11.159 1.00 96.38 103 TYR A O 1
ATOM 776 N N . THR A 1 104 ? 10.127 -6.363 -12.652 1.00 96.25 104 THR A N 1
ATOM 777 C CA . THR A 1 104 ? 9.286 -7.391 -13.260 1.00 96.25 104 THR A CA 1
ATOM 778 C C . THR A 1 104 ? 9.460 -7.339 -14.769 1.00 96.25 104 THR A C 1
ATOM 780 O O . THR A 1 104 ? 9.676 -6.263 -15.327 1.00 96.25 104 THR A O 1
ATOM 783 N N . LYS A 1 105 ? 9.352 -8.487 -15.434 1.00 96.44 105 LYS A N 1
ATOM 784 C CA . LYS A 1 105 ? 9.310 -8.576 -16.893 1.00 96.44 105 LYS A CA 1
ATOM 785 C C . LYS A 1 105 ? 8.070 -9.346 -17.314 1.00 96.44 105 LYS A C 1
ATOM 787 O O . LYS A 1 105 ? 7.927 -10.507 -16.945 1.00 96.44 105 LYS A O 1
ATOM 792 N N . ASN A 1 106 ? 7.201 -8.712 -18.097 1.00 93.38 106 ASN A N 1
ATOM 793 C CA . ASN A 1 106 ? 5.952 -9.289 -18.600 1.00 93.38 106 ASN A CA 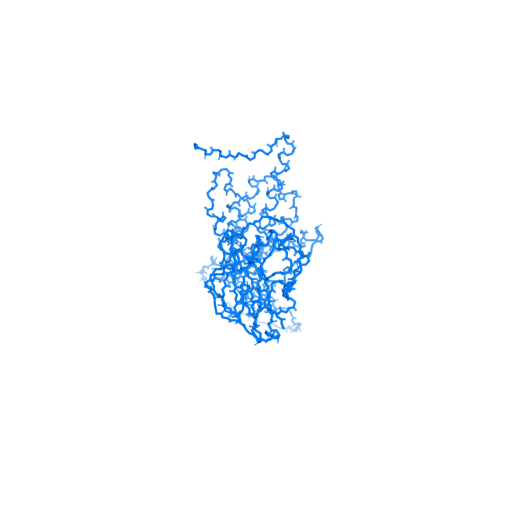1
ATOM 794 C C . ASN A 1 106 ? 5.122 -9.934 -17.473 1.00 93.38 106 ASN A C 1
ATOM 796 O O . ASN A 1 106 ? 4.661 -11.062 -17.607 1.00 93.38 106 ASN A O 1
ATOM 800 N N . GLY A 1 107 ? 5.014 -9.244 -16.331 1.00 89.12 107 GLY A N 1
ATOM 801 C CA . GLY A 1 107 ? 4.304 -9.731 -15.142 1.00 89.12 107 GLY A CA 1
ATOM 802 C C . GLY A 1 107 ? 5.092 -10.700 -14.246 1.00 89.12 107 GLY A C 1
ATOM 803 O O . GLY A 1 107 ? 4.604 -11.069 -13.185 1.00 89.12 107 GLY A O 1
ATOM 804 N N . HIS A 1 108 ? 6.319 -11.098 -14.598 1.00 94.00 108 HIS A N 1
ATOM 805 C CA . HIS A 1 108 ? 7.129 -12.000 -13.770 1.00 94.00 108 HIS A CA 1
ATOM 806 C C . HIS A 1 108 ? 8.131 -11.240 -12.899 1.00 94.00 108 HIS A C 1
AT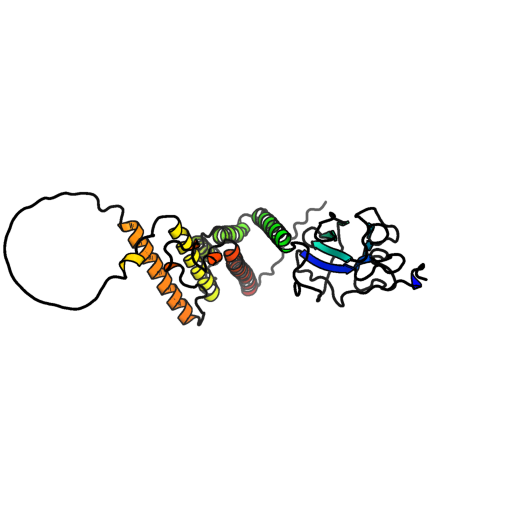OM 808 O O . HIS A 1 108 ? 8.966 -10.498 -13.415 1.00 94.00 108 HIS A O 1
ATOM 814 N N . HIS A 1 109 ? 8.081 -11.458 -11.585 1.00 94.81 109 HIS A N 1
ATOM 815 C CA . HIS A 1 109 ? 9.003 -10.868 -10.614 1.00 94.81 109 HIS A CA 1
ATOM 816 C C . HIS A 1 109 ? 10.422 -11.448 -10.742 1.00 94.81 109 HIS A C 1
ATOM 818 O O . HIS A 1 109 ? 10.609 -12.661 -10.679 1.00 94.81 109 HIS A O 1
ATOM 824 N N . LEU A 1 110 ? 11.429 -10.580 -10.894 1.00 95.31 110 LEU A N 1
ATOM 825 C CA . LEU A 1 110 ? 12.827 -10.964 -11.149 1.00 95.31 110 LEU A CA 1
ATOM 826 C C . LEU A 1 110 ? 13.686 -11.061 -9.876 1.00 95.31 110 LEU A C 1
ATOM 828 O O . LEU A 1 110 ? 14.879 -11.340 -9.946 1.00 95.31 110 LEU A O 1
ATOM 832 N N . GLY A 1 111 ? 13.092 -10.835 -8.702 1.00 94.38 111 GLY A N 1
ATOM 833 C CA . GLY A 1 111 ? 13.809 -10.792 -7.427 1.00 94.38 111 GLY A CA 1
ATOM 834 C C . GLY A 1 111 ? 14.293 -9.387 -7.063 1.00 94.38 111 GLY A C 1
ATOM 835 O O . GLY A 1 111 ? 14.130 -8.430 -7.819 1.00 94.38 111 GLY A O 1
ATOM 836 N N . ILE A 1 112 ? 14.877 -9.243 -5.874 1.00 93.88 112 ILE A N 1
ATOM 837 C CA . ILE A 1 112 ? 15.334 -7.944 -5.359 1.00 93.88 112 ILE A CA 1
ATOM 838 C C . ILE A 1 112 ? 16.610 -7.518 -6.094 1.00 93.88 112 ILE A C 1
ATOM 840 O O . ILE A 1 112 ? 17.616 -8.221 -6.039 1.00 93.88 112 ILE A O 1
ATOM 844 N N . ALA A 1 113 ? 16.571 -6.352 -6.736 1.00 91.81 113 ALA A N 1
ATOM 845 C CA . ALA A 1 113 ? 17.722 -5.749 -7.404 1.00 91.81 113 ALA A CA 1
ATOM 846 C C . ALA A 1 113 ? 18.610 -4.977 -6.423 1.00 91.81 113 ALA A C 1
ATOM 848 O O . ALA A 1 113 ? 19.835 -5.048 -6.501 1.00 91.81 113 ALA A O 1
ATOM 849 N N . PHE A 1 114 ? 17.992 -4.240 -5.493 1.00 89.12 114 PHE A N 1
ATOM 850 C CA . PHE A 1 114 ? 18.695 -3.341 -4.577 1.00 89.12 114 PHE A CA 1
ATOM 851 C C . PHE A 1 114 ? 18.145 -3.439 -3.154 1.00 89.12 114 PHE A C 1
ATOM 853 O O . PHE A 1 114 ? 16.938 -3.582 -2.949 1.00 89.12 114 PHE A O 1
ATOM 860 N N . ARG A 1 115 ? 19.038 -3.307 -2.169 1.00 83.25 115 ARG A N 1
ATOM 861 C CA . ARG A 1 115 ? 18.724 -3.209 -0.736 1.00 83.25 115 ARG A CA 1
ATOM 862 C C . ARG A 1 115 ? 19.343 -1.934 -0.167 1.00 83.25 115 ARG A C 1
ATOM 864 O O . ARG A 1 115 ? 20.431 -1.557 -0.595 1.00 83.25 115 ARG A O 1
ATOM 871 N N . GLY A 1 116 ? 18.678 -1.310 0.804 1.00 70.00 116 GLY A N 1
ATOM 872 C CA . GLY A 1 116 ? 19.193 -0.119 1.485 1.00 70.00 116 GLY A CA 1
ATOM 873 C C . GLY A 1 116 ? 19.102 1.144 0.628 1.00 70.00 116 GLY A C 1
ATOM 874 O O . GLY A 1 116 ? 20.087 1.865 0.476 1.00 70.00 116 GLY A O 1
ATOM 875 N N . LEU A 1 117 ? 17.934 1.393 0.028 1.00 66.00 117 LEU A N 1
ATOM 876 C CA . LEU A 1 117 ? 17.680 2.630 -0.713 1.00 66.00 117 LEU A CA 1
ATOM 877 C C . LEU A 1 117 ? 17.721 3.851 0.238 1.00 66.00 117 LEU A C 1
ATOM 879 O O . LEU A 1 117 ? 17.076 3.815 1.284 1.00 66.00 117 LEU A O 1
ATOM 883 N N . PRO A 1 118 ? 18.446 4.936 -0.092 1.00 54.66 118 PRO A N 1
ATOM 884 C CA . PRO A 1 118 ? 18.436 6.169 0.686 1.00 54.66 118 PRO A CA 1
ATOM 885 C C . PR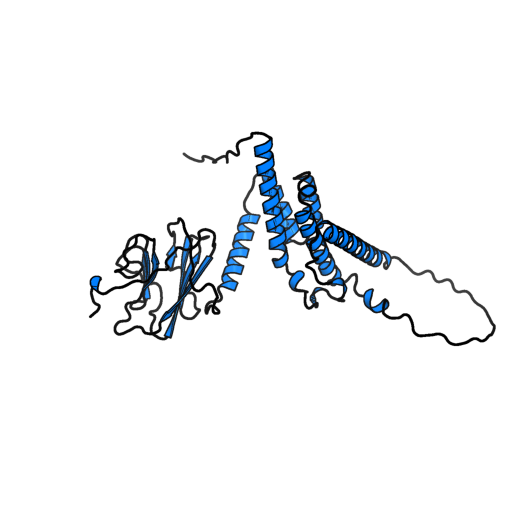O A 1 118 ? 17.125 6.945 0.460 1.00 54.66 118 PRO A C 1
ATOM 887 O O . PRO A 1 118 ? 16.792 7.284 -0.674 1.00 54.66 118 PRO A O 1
ATOM 890 N N . THR A 1 119 ? 16.402 7.269 1.534 1.00 48.47 119 THR A N 1
ATOM 891 C CA . THR A 1 119 ? 15.223 8.169 1.554 1.00 48.47 119 THR A CA 1
ATOM 892 C C . THR A 1 119 ? 15.619 9.529 2.149 1.00 48.47 119 THR A C 1
ATOM 894 O O . THR A 1 119 ? 16.322 9.504 3.164 1.00 48.47 119 THR A O 1
ATOM 897 N N . PRO A 1 120 ? 15.219 10.704 1.591 1.00 48.62 120 PRO A N 1
ATOM 898 C CA . PRO A 1 120 ? 13.847 11.226 1.800 1.00 48.62 120 PRO A CA 1
ATOM 899 C C . PRO A 1 120 ? 13.236 12.188 0.728 1.00 48.62 120 PRO A C 1
ATOM 901 O O . PRO A 1 120 ? 13.953 12.916 0.051 1.00 48.62 120 PRO A O 1
ATOM 904 N N . GLY A 1 121 ? 11.887 12.262 0.712 1.00 52.44 121 GLY A N 1
ATOM 905 C CA . GLY A 1 121 ? 11.072 13.483 0.489 1.00 52.44 121 GLY A CA 1
ATOM 906 C C . GLY A 1 121 ? 10.609 13.867 -0.935 1.00 52.44 121 GLY A C 1
ATOM 907 O O . GLY A 1 121 ? 11.442 14.190 -1.769 1.00 52.44 121 GLY A O 1
ATOM 908 N N . GLU A 1 122 ? 9.272 13.979 -1.116 1.00 45.19 122 GLU A N 1
ATOM 909 C CA . GLU A 1 122 ? 8.488 14.755 -2.136 1.00 45.19 122 GLU A CA 1
ATOM 910 C C . GLU A 1 122 ? 7.768 13.949 -3.271 1.00 45.19 122 GLU A C 1
ATOM 912 O O . GLU A 1 122 ? 8.026 12.767 -3.431 1.00 45.19 122 GLU A O 1
ATOM 917 N N . VAL A 1 123 ? 6.780 14.535 -3.991 1.00 34.72 123 VAL A N 1
ATOM 918 C CA . VAL A 1 123 ? 5.565 13.868 -4.580 1.00 34.72 123 VAL A CA 1
ATOM 919 C C . VAL A 1 123 ? 5.271 14.085 -6.091 1.00 34.72 123 VAL A C 1
ATOM 921 O O . VAL A 1 123 ? 5.171 15.263 -6.396 1.00 34.72 123 VAL A O 1
ATOM 924 N N . VAL A 1 124 ? 4.979 13.063 -6.967 1.00 39.09 124 VAL A N 1
ATOM 925 C CA . VAL A 1 124 ? 3.916 12.999 -8.075 1.00 39.09 124 VAL A CA 1
ATOM 926 C C . VAL A 1 124 ? 3.768 11.672 -8.873 1.00 39.09 124 VAL A C 1
ATOM 928 O O . VAL A 1 124 ? 4.700 10.892 -9.022 1.00 39.09 124 VAL A O 1
ATOM 931 N N . ASP A 1 125 ? 2.567 11.532 -9.470 1.00 33.09 125 ASP A N 1
ATOM 932 C CA . ASP A 1 125 ? 2.101 11.174 -10.842 1.00 33.09 125 ASP A CA 1
ATOM 933 C C . ASP A 1 125 ? 2.937 10.397 -11.884 1.00 33.09 125 ASP A C 1
ATOM 935 O O . ASP A 1 125 ? 3.801 10.925 -12.589 1.00 33.09 125 ASP A O 1
ATOM 939 N N . ALA A 1 126 ? 2.524 9.134 -12.046 1.00 39.16 126 ALA A N 1
ATOM 940 C CA . ALA A 1 126 ? 2.851 8.158 -13.082 1.00 39.16 126 ALA A CA 1
ATOM 941 C C . ALA A 1 126 ? 1.583 7.317 -13.370 1.00 39.16 126 ALA A C 1
ATOM 943 O O . ALA A 1 126 ? 0.508 7.616 -12.848 1.00 39.16 126 ALA A O 1
ATOM 944 N N . ASN A 1 127 ? 1.670 6.256 -14.185 1.00 49.06 127 ASN A N 1
ATOM 945 C CA . ASN A 1 127 ? 0.510 5.387 -14.404 1.00 49.06 127 ASN A CA 1
ATOM 946 C C . ASN A 1 127 ? 0.138 4.619 -13.126 1.00 49.06 127 ASN A C 1
ATOM 948 O O . ASN A 1 127 ? 0.724 3.580 -12.841 1.00 49.06 127 ASN A O 1
ATOM 952 N N . PHE A 1 128 ? -0.828 5.149 -12.371 1.00 50.78 128 PHE A N 1
ATOM 953 C CA . PHE A 1 128 ? -1.284 4.656 -11.066 1.00 50.78 128 PHE A CA 1
ATOM 954 C C . PHE A 1 128 ? -2.462 3.678 -11.145 1.00 50.78 128 PHE A C 1
ATOM 956 O O . PHE A 1 128 ? -3.235 3.560 -10.198 1.00 50.78 128 PHE A O 1
ATOM 963 N N . GLY A 1 129 ? -2.640 3.006 -12.280 1.00 50.56 129 GLY A N 1
ATOM 964 C CA . GLY A 1 129 ? -3.813 2.166 -12.523 1.00 50.56 129 GLY A CA 1
ATOM 965 C C . GLY A 1 129 ? -4.858 2.842 -13.406 1.00 50.56 129 GLY A C 1
ATOM 966 O O . GLY A 1 129 ? -6.018 2.441 -13.406 1.00 50.56 129 GLY A O 1
ATOM 967 N N . GLN A 1 130 ? -4.467 3.853 -14.197 1.00 49.50 130 GLN A N 1
ATOM 968 C CA . GLN A 1 130 ? -5.348 4.366 -15.255 1.00 49.50 130 GLN A CA 1
ATOM 969 C C . GLN A 1 130 ? -5.489 3.348 -16.409 1.00 49.50 130 GLN A C 1
ATOM 971 O O . GLN A 1 130 ? -6.406 3.454 -17.222 1.00 49.50 130 GLN A O 1
ATOM 976 N N . GLN A 1 131 ? -4.609 2.340 -16.460 1.00 51.19 131 GLN A N 1
ATOM 977 C CA . GLN A 1 131 ? -4.832 1.049 -17.116 1.00 51.19 131 GLN A CA 1
ATOM 978 C C . GLN A 1 131 ? -4.480 -0.089 -16.143 1.00 51.19 131 GLN A C 1
ATOM 980 O O . GLN A 1 131 ? -3.612 0.124 -15.295 1.00 51.19 131 GLN A O 1
ATOM 985 N N . PRO A 1 132 ? -5.109 -1.276 -16.257 1.00 64.81 132 PRO A N 1
ATOM 986 C CA . PRO A 1 132 ? -4.751 -2.432 -15.438 1.00 64.81 132 PRO A CA 1
ATOM 987 C C . PRO A 1 132 ? -3.253 -2.741 -15.533 1.00 64.81 132 PRO A C 1
ATOM 989 O O . PRO A 1 132 ? -2.701 -2.780 -16.635 1.00 64.81 132 PRO A O 1
ATOM 992 N N . PHE A 1 133 ? -2.609 -2.952 -14.386 1.00 62.03 133 PHE A N 1
ATOM 993 C CA . PHE A 1 133 ? -1.214 -3.386 -14.328 1.00 62.03 133 PHE A CA 1
ATOM 994 C C . PHE A 1 133 ? -1.074 -4.821 -14.855 1.00 62.03 133 PHE A C 1
ATOM 996 O O . PHE A 1 133 ? -1.981 -5.636 -14.685 1.00 62.03 133 PHE A O 1
ATOM 1003 N N . VAL A 1 134 ? 0.053 -5.138 -15.502 1.00 66.25 134 VAL A N 1
ATOM 1004 C CA . VAL A 1 134 ? 0.344 -6.504 -15.975 1.00 66.25 134 VAL A CA 1
ATOM 1005 C C . VAL A 1 134 ? 0.803 -7.390 -14.815 1.00 66.25 134 VAL A C 1
ATOM 1007 O O . VAL A 1 134 ? 0.497 -8.581 -14.788 1.00 66.25 134 VAL A O 1
ATOM 1010 N N . PHE A 1 135 ? 1.526 -6.824 -13.849 1.00 70.81 135 PHE A N 1
ATOM 1011 C CA . PHE A 1 135 ? 1.804 -7.474 -12.569 1.00 70.81 135 PHE A CA 1
ATOM 1012 C C . PHE A 1 135 ? 0.627 -7.320 -11.597 1.00 70.81 135 PHE A C 1
ATOM 1014 O O . PHE A 1 135 ? 0.096 -6.218 -11.440 1.00 70.81 135 PHE A O 1
ATOM 1021 N N . ASP A 1 136 ? 0.270 -8.398 -10.891 1.00 78.25 136 ASP A N 1
ATOM 1022 C CA . ASP A 1 136 ? -0.724 -8.362 -9.811 1.00 78.25 136 ASP A CA 1
ATOM 1023 C C . ASP A 1 136 ? -0.145 -7.677 -8.564 1.00 78.25 136 ASP A C 1
ATOM 1025 O O . ASP A 1 136 ? 0.266 -8.285 -7.572 1.00 78.25 136 ASP A O 1
ATOM 1029 N N . ILE A 1 137 ? -0.057 -6.353 -8.649 1.00 76.88 137 ILE A N 1
ATOM 1030 C CA . ILE A 1 137 ? 0.431 -5.505 -7.569 1.00 76.88 137 ILE A CA 1
ATOM 1031 C C . ILE A 1 137 ? -0.525 -5.509 -6.366 1.00 76.88 137 ILE A C 1
ATOM 1033 O O . ILE A 1 137 ? -0.099 -5.237 -5.241 1.00 76.88 137 ILE A O 1
ATOM 1037 N N . GLU A 1 138 ? -1.804 -5.830 -6.585 1.00 75.06 138 GLU A N 1
ATOM 1038 C CA . GLU A 1 138 ? -2.831 -5.858 -5.545 1.00 75.06 138 GLU A CA 1
ATOM 1039 C C . GLU A 1 138 ? -2.618 -7.021 -4.576 1.00 75.06 138 GLU A C 1
ATOM 1041 O O . GLU A 1 138 ? -2.751 -6.836 -3.362 1.00 75.06 138 GLU A O 1
ATOM 1046 N N . ASP A 1 139 ? -2.249 -8.200 -5.081 1.00 81.06 139 ASP A N 1
ATOM 1047 C CA . ASP A 1 139 ? -1.855 -9.345 -4.254 1.00 81.06 139 ASP A CA 1
ATOM 1048 C C . ASP A 1 139 ? -0.642 -9.012 -3.376 1.00 81.06 139 ASP A C 1
ATOM 1050 O O . ASP A 1 139 ? -0.665 -9.232 -2.161 1.00 81.06 139 ASP A O 1
ATOM 1054 N N . MET A 1 140 ? 0.390 -8.385 -3.947 1.00 79.38 140 MET A N 1
ATOM 1055 C CA . MET A 1 140 ? 1.585 -8.025 -3.178 1.00 79.38 140 MET A CA 1
ATOM 1056 C C . MET A 1 140 ? 1.298 -6.939 -2.131 1.00 79.38 140 MET A C 1
ATOM 1058 O O . MET A 1 140 ? 1.835 -6.977 -1.021 1.00 79.38 140 MET A O 1
ATOM 1062 N N . LEU A 1 141 ? 0.421 -5.980 -2.446 1.00 77.12 141 LEU A N 1
ATOM 1063 C CA . LEU A 1 141 ? -0.028 -4.975 -1.484 1.00 77.12 141 LEU A CA 1
ATOM 1064 C C . LEU A 1 141 ? -0.814 -5.618 -0.332 1.00 77.12 141 LEU A C 1
ATOM 1066 O O . LEU A 1 141 ? -0.624 -5.227 0.823 1.00 77.12 141 LEU A O 1
ATOM 1070 N N . ARG A 1 142 ? -1.667 -6.611 -0.621 1.00 76.69 142 ARG A N 1
ATOM 1071 C CA . ARG A 1 142 ? -2.387 -7.391 0.399 1.00 76.69 142 ARG A CA 1
ATOM 1072 C C . ARG A 1 142 ? -1.424 -8.146 1.313 1.00 76.69 142 ARG A C 1
ATOM 1074 O O . ARG A 1 142 ? -1.561 -8.049 2.532 1.00 76.69 142 ARG A O 1
ATOM 1081 N N . GLU A 1 143 ? -0.427 -8.827 0.753 1.00 81.88 143 GLU A N 1
ATOM 1082 C CA . GLU A 1 143 ? 0.583 -9.548 1.535 1.00 81.88 143 GLU A CA 1
ATOM 1083 C C . GLU A 1 143 ? 1.411 -8.595 2.413 1.00 81.88 143 GLU A C 1
ATOM 1085 O O . GLU A 1 143 ? 1.569 -8.826 3.616 1.00 81.88 143 GLU A O 1
ATOM 1090 N N . LEU A 1 144 ? 1.876 -7.472 1.851 1.00 75.94 144 LEU A N 1
ATOM 1091 C CA . LEU A 1 144 ? 2.648 -6.474 2.591 1.00 75.94 144 LEU A CA 1
ATOM 1092 C C . LEU A 1 144 ? 1.836 -5.867 3.743 1.00 75.94 144 LEU A C 1
ATOM 1094 O O . LEU A 1 144 ? 2.364 -5.704 4.847 1.00 75.94 144 LEU A O 1
ATOM 1098 N N . ARG A 1 145 ? 0.549 -5.571 3.519 1.00 74.62 145 ARG A N 1
ATOM 1099 C CA . ARG A 1 145 ? -0.368 -5.098 4.567 1.00 74.62 145 ARG A CA 1
ATOM 1100 C C . ARG A 1 145 ? -0.532 -6.132 5.674 1.00 74.62 145 ARG A C 1
ATOM 1102 O O . ARG A 1 145 ? -0.377 -5.780 6.841 1.00 74.62 145 ARG A O 1
ATOM 1109 N N . ALA A 1 146 ? -0.778 -7.395 5.324 1.00 76.69 146 ALA A N 1
ATOM 1110 C CA . ALA A 1 146 ? -0.943 -8.469 6.300 1.00 76.69 146 ALA A CA 1
ATOM 1111 C C . ALA A 1 146 ? 0.311 -8.637 7.172 1.00 76.69 146 ALA A C 1
ATOM 1113 O O . ALA A 1 146 ? 0.222 -8.660 8.398 1.00 76.69 146 ALA A O 1
ATOM 1114 N N . ARG A 1 147 ? 1.496 -8.665 6.554 1.00 80.56 147 ARG A N 1
ATOM 1115 C CA . ARG A 1 147 ? 2.772 -8.812 7.266 1.00 80.56 147 ARG A CA 1
ATOM 1116 C C . ARG A 1 147 ? 3.084 -7.609 8.161 1.00 80.56 147 ARG A C 1
ATOM 1118 O O . ARG A 1 147 ? 3.524 -7.781 9.294 1.00 80.56 147 ARG A O 1
ATOM 1125 N N . THR A 1 148 ? 2.814 -6.396 7.675 1.00 73.25 148 THR A N 1
ATOM 1126 C CA . THR A 1 148 ? 2.982 -5.158 8.457 1.00 73.25 148 THR A CA 1
ATOM 1127 C C . THR A 1 148 ? 2.030 -5.126 9.653 1.00 73.25 148 THR A C 1
ATOM 1129 O O . THR A 1 148 ? 2.434 -4.733 10.744 1.00 73.25 148 THR A O 1
ATOM 1132 N N . ARG A 1 149 ? 0.784 -5.592 9.482 1.00 74.69 149 ARG A N 1
ATOM 1133 C CA . ARG A 1 149 ? -0.192 -5.706 10.574 1.00 74.69 149 ARG A CA 1
ATOM 1134 C C . ARG A 1 149 ? 0.305 -6.642 11.672 1.00 74.69 149 ARG A C 1
ATOM 1136 O O . ARG A 1 149 ? 0.295 -6.246 12.830 1.00 74.69 149 ARG A O 1
ATOM 1143 N N . VAL A 1 150 ? 0.788 -7.832 11.308 1.00 78.75 150 VAL A N 1
ATOM 1144 C CA . VAL A 1 150 ? 1.347 -8.794 12.274 1.00 78.75 150 VAL A CA 1
ATOM 1145 C C . VAL A 1 150 ? 2.510 -8.169 13.045 1.00 78.75 150 VAL A C 1
ATOM 1147 O O . VAL A 1 150 ? 2.522 -8.218 14.271 1.00 78.75 150 VAL A O 1
ATOM 1150 N N . ALA A 1 151 ? 3.432 -7.494 12.352 1.00 76.81 151 ALA A N 1
ATOM 1151 C CA . ALA A 1 151 ? 4.554 -6.820 13.002 1.00 76.81 151 ALA A CA 1
ATOM 1152 C C . ALA A 1 151 ? 4.106 -5.739 14.005 1.00 76.81 151 ALA A C 1
ATOM 1154 O O . ALA A 1 151 ? 4.703 -5.616 15.070 1.00 76.81 151 ALA A O 1
ATOM 1155 N N . ILE A 1 152 ? 3.048 -4.977 13.697 1.00 72.88 152 ILE A N 1
ATOM 1156 C CA . ILE A 1 152 ? 2.463 -3.984 14.616 1.00 72.88 152 ILE A CA 1
ATOM 1157 C C . ILE A 1 152 ? 1.809 -4.664 15.830 1.00 72.88 152 ILE A C 1
ATOM 1159 O O . ILE A 1 152 ? 1.964 -4.195 16.959 1.00 72.88 152 ILE A O 1
ATOM 1163 N N . ASP A 1 153 ? 1.078 -5.756 15.607 1.00 71.19 153 ASP A N 1
ATOM 1164 C CA . ASP A 1 153 ? 0.325 -6.468 16.645 1.00 71.19 153 ASP A CA 1
ATOM 1165 C C . ASP A 1 153 ? 1.215 -7.259 17.615 1.00 71.19 153 ASP A C 1
ATOM 1167 O O . ASP A 1 153 ? 0.806 -7.503 18.759 1.00 71.19 153 ASP A O 1
ATOM 1171 N N . GLU A 1 154 ? 2.394 -7.678 17.152 1.00 77.38 154 GLU A N 1
ATOM 1172 C CA . GLU A 1 154 ? 3.420 -8.393 17.919 1.00 77.38 154 GLU A CA 1
ATOM 1173 C C . GLU A 1 154 ? 4.486 -7.462 18.509 1.00 77.38 154 GLU A C 1
ATOM 1175 O O . GLU A 1 154 ? 5.286 -7.904 19.336 1.00 77.38 154 GLU A O 1
ATOM 1180 N N . PHE A 1 155 ? 4.508 -6.181 18.119 1.00 74.19 155 PHE A N 1
ATOM 1181 C CA . PHE A 1 155 ? 5.495 -5.239 18.632 1.00 74.19 155 PHE A CA 1
ATOM 1182 C C . PHE A 1 155 ? 5.354 -5.103 20.159 1.00 74.19 155 PHE A C 1
ATOM 1184 O O . PHE A 1 155 ? 4.275 -4.729 20.639 1.00 74.19 155 PHE A O 1
ATOM 1191 N N . PRO A 1 156 ? 6.419 -5.390 20.934 1.00 69.94 156 PRO A N 1
ATOM 1192 C CA . PRO A 1 156 ? 6.351 -5.389 22.386 1.00 69.94 156 PRO A CA 1
ATOM 1193 C C . PRO A 1 156 ? 6.230 -3.952 22.897 1.00 69.94 156 PRO A C 1
ATOM 1195 O O . PRO A 1 156 ? 7.186 -3.177 22.845 1.00 69.94 156 PRO A O 1
ATOM 1198 N N . LEU A 1 157 ? 5.048 -3.597 23.399 1.00 64.19 157 LEU A N 1
ATOM 1199 C CA . LEU A 1 157 ? 4.815 -2.338 24.100 1.00 64.19 157 LEU A CA 1
ATOM 1200 C C . LEU A 1 157 ? 4.877 -2.546 25.622 1.00 64.19 157 LEU A C 1
ATOM 1202 O O . LEU A 1 157 ? 4.483 -3.609 26.102 1.00 64.19 157 LEU A O 1
ATOM 1206 N N . PRO A 1 158 ? 5.325 -1.540 26.396 1.00 66.00 158 PRO A N 1
ATOM 1207 C CA . PRO A 1 158 ? 5.163 -1.530 27.850 1.00 66.00 158 PRO A CA 1
ATOM 1208 C C . PRO A 1 158 ? 3.686 -1.709 28.242 1.00 66.00 158 PRO A C 1
ATOM 1210 O O . PRO A 1 158 ? 2.807 -1.206 27.541 1.00 66.00 158 PRO A O 1
ATOM 1213 N N . ASP A 1 159 ? 3.404 -2.365 29.371 1.00 60.09 159 ASP A N 1
ATOM 1214 C CA . ASP A 1 159 ? 2.045 -2.777 29.782 1.00 60.09 159 ASP A CA 1
ATOM 1215 C C . ASP A 1 159 ? 1.003 -1.634 29.814 1.00 60.09 159 ASP A C 1
ATOM 1217 O O . ASP A 1 159 ? -0.182 -1.858 29.561 1.00 60.09 159 ASP A O 1
ATOM 1221 N N . GLU A 1 160 ? 1.422 -0.386 30.050 1.00 57.09 160 GLU A N 1
ATOM 1222 C CA . GLU A 1 160 ? 0.536 0.792 30.019 1.00 57.09 160 GLU A CA 1
ATOM 1223 C C . GLU A 1 160 ? 0.159 1.255 28.594 1.00 57.09 160 GLU A C 1
ATOM 1225 O O . GLU A 1 160 ? -0.831 1.961 28.411 1.00 57.09 160 GLU A O 1
ATOM 1230 N N . GLN A 1 161 ? 0.904 0.838 27.565 1.00 59.75 161 GLN A N 1
ATOM 1231 C CA . GLN A 1 161 ? 0.738 1.251 26.164 1.00 59.75 161 GLN A CA 1
ATOM 1232 C C . GLN A 1 161 ? 0.113 0.163 25.274 1.00 59.75 161 GLN A C 1
ATOM 1234 O O . GLN A 1 161 ? -0.254 0.454 24.141 1.00 59.75 161 GLN A O 1
ATOM 1239 N N . GLY A 1 162 ? -0.084 -1.067 25.764 1.00 68.69 162 GLY A N 1
ATOM 1240 C CA . GLY A 1 162 ? -0.711 -2.164 25.003 1.00 68.69 162 GLY A CA 1
ATOM 1241 C C . GLY A 1 162 ? -2.243 -2.084 24.877 1.00 68.69 162 GLY A C 1
ATOM 1242 O O . GLY A 1 162 ? -2.864 -2.863 24.152 1.00 68.69 162 GLY A O 1
ATOM 1243 N N . GLN A 1 163 ? -2.887 -1.137 25.566 1.00 80.69 163 GLN A N 1
ATOM 1244 C CA . GLN A 1 163 ? -4.351 -1.044 25.624 1.00 80.69 163 GLN A CA 1
ATOM 1245 C C . GLN A 1 163 ? -4.983 -0.702 24.265 1.00 80.69 163 GLN A C 1
ATOM 1247 O O . GLN A 1 163 ? -6.035 -1.243 23.921 1.00 80.69 163 GLN A O 1
ATOM 1252 N N . TRP A 1 164 ? -4.336 0.145 23.456 1.00 83.38 164 TRP A N 1
ATOM 1253 C CA . TRP A 1 164 ? -4.822 0.469 22.108 1.00 83.38 164 TRP A CA 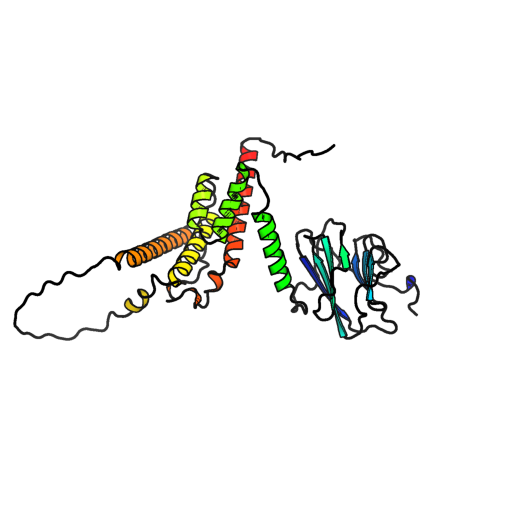1
ATOM 1254 C C . TRP A 1 164 ? -4.665 -0.718 21.145 1.00 83.38 164 TRP A C 1
ATOM 1256 O O . TRP A 1 164 ? -5.554 -0.954 20.326 1.00 83.38 164 TRP A O 1
ATOM 1266 N N . GLN A 1 165 ? -3.601 -1.523 21.291 1.00 82.69 165 GLN A N 1
ATOM 1267 C CA . GLN A 1 165 ? -3.433 -2.771 20.535 1.00 82.69 165 GLN A CA 1
ATOM 1268 C C . GLN A 1 165 ? -4.548 -3.761 20.889 1.00 82.69 165 GLN A C 1
ATOM 1270 O O . GLN A 1 165 ? -5.105 -4.411 20.007 1.00 82.69 165 GLN A O 1
ATOM 1275 N N . GLN A 1 166 ? -4.925 -3.854 22.169 1.00 86.44 166 GLN A N 1
ATOM 1276 C CA . GLN A 1 166 ? -6.028 -4.712 22.602 1.00 86.44 166 GLN A CA 1
ATOM 1277 C C . GLN A 1 166 ? -7.367 -4.277 21.987 1.00 86.44 166 GLN A C 1
ATOM 1279 O O . GLN A 1 166 ? -8.119 -5.122 21.500 1.00 86.44 166 GLN A O 1
ATOM 1284 N N . VAL A 1 167 ? -7.645 -2.971 21.947 1.00 88.88 167 VAL A N 1
ATOM 1285 C CA . VAL A 1 167 ? -8.830 -2.433 21.261 1.00 88.88 167 VAL A CA 1
ATOM 1286 C C . VAL A 1 167 ? -8.788 -2.721 19.761 1.00 88.88 167 VAL A C 1
ATOM 1288 O O . VAL A 1 167 ? -9.771 -3.224 19.218 1.00 88.88 167 VAL A O 1
ATOM 1291 N N . SER A 1 168 ? -7.650 -2.489 19.100 1.00 88.31 168 SER A N 1
ATOM 1292 C CA . SER A 1 168 ? -7.468 -2.809 17.678 1.00 88.31 168 SER A CA 1
ATOM 1293 C C . SER A 1 168 ? -7.739 -4.291 17.393 1.00 88.31 168 SER A C 1
ATOM 1295 O O . SER A 1 168 ? -8.491 -4.617 16.475 1.00 88.31 168 SER A O 1
ATOM 1297 N N . LYS A 1 169 ?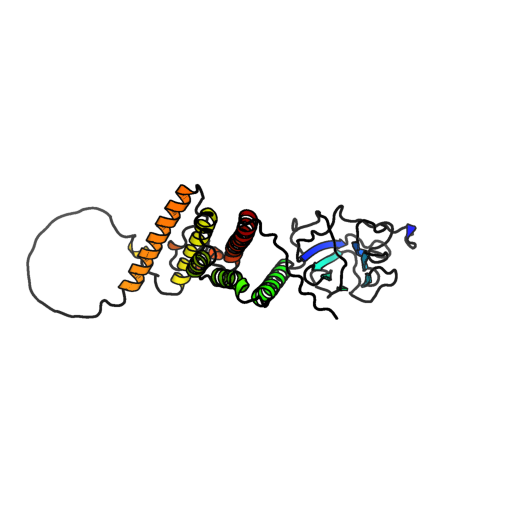 -7.229 -5.202 18.234 1.00 86.81 169 LYS A N 1
ATOM 1298 C CA . LYS A 1 169 ? -7.479 -6.651 18.129 1.00 86.81 169 LYS A CA 1
ATOM 1299 C C . LYS A 1 169 ? -8.964 -7.000 18.288 1.00 86.81 169 LYS A C 1
ATOM 1301 O O . LYS A 1 169 ? -9.481 -7.846 17.553 1.00 86.81 169 LYS A O 1
ATOM 1306 N N . LEU A 1 170 ? -9.683 -6.345 19.202 1.00 88.69 170 LEU A N 1
ATOM 1307 C CA . LEU A 1 170 ? -11.131 -6.537 19.359 1.00 88.69 170 LEU A CA 1
ATOM 1308 C C . LEU A 1 170 ? -11.910 -6.056 18.125 1.00 88.69 170 LEU A C 1
ATOM 1310 O O . LEU A 1 170 ? -12.791 -6.773 17.651 1.00 88.69 170 LEU A O 1
ATOM 1314 N N . VAL A 1 171 ? -11.553 -4.901 17.551 1.00 88.50 171 VAL A N 1
ATOM 1315 C CA . VAL A 1 171 ? -12.186 -4.400 16.318 1.00 88.50 171 VAL A CA 1
ATOM 1316 C C . VAL A 1 171 ? -11.936 -5.354 15.151 1.00 88.50 171 VAL A C 1
ATOM 1318 O O . VAL A 1 171 ? -12.883 -5.787 14.492 1.00 88.50 171 VAL A O 1
ATOM 1321 N N . MET A 1 172 ? -10.680 -5.747 14.933 1.00 85.81 172 MET A N 1
ATOM 1322 C CA . MET A 1 172 ? -10.292 -6.614 13.816 1.00 85.81 172 MET A CA 1
ATOM 1323 C C . MET A 1 172 ? -10.905 -8.017 13.920 1.00 85.81 172 MET A C 1
ATOM 1325 O O . MET A 1 172 ? -11.352 -8.574 12.915 1.00 85.81 172 MET A O 1
ATOM 1329 N N . SER A 1 173 ? -11.043 -8.563 15.132 1.00 84.69 173 SER A N 1
ATOM 1330 C CA . SER A 1 173 ? -11.736 -9.842 15.368 1.00 84.69 173 SER A CA 1
ATOM 1331 C C . SER A 1 173 ? -13.266 -9.759 15.261 1.00 84.69 173 SER A C 1
ATOM 1333 O O . SER A 1 173 ? -13.935 -10.789 15.286 1.00 84.69 173 SER A O 1
ATOM 1335 N N . GLY A 1 174 ? -13.837 -8.562 15.081 1.00 83.69 174 GLY A N 1
ATOM 1336 C CA . GLY A 1 174 ? -15.283 -8.353 14.952 1.00 83.69 174 GLY A CA 1
ATOM 1337 C C . GLY A 1 174 ? -16.018 -8.229 16.291 1.00 83.69 174 GLY A C 1
ATOM 1338 O O . GLY A 1 174 ? -17.239 -8.082 16.305 1.00 83.69 174 GLY A O 1
ATOM 1339 N N . ARG A 1 175 ? -15.295 -8.213 17.418 1.00 85.88 175 ARG A N 1
ATOM 1340 C CA . ARG A 1 175 ? -15.826 -8.034 18.781 1.00 85.88 175 ARG A CA 1
ATOM 1341 C C . ARG A 1 175 ? -16.021 -6.547 19.099 1.00 85.88 175 ARG A C 1
ATOM 1343 O O . ARG A 1 175 ? -15.528 -6.031 20.099 1.00 85.88 175 ARG A O 1
ATOM 1350 N N . ILE A 1 176 ? -16.747 -5.841 18.228 1.00 88.12 176 ILE A N 1
ATOM 1351 C CA . ILE A 1 176 ? -16.848 -4.371 18.261 1.00 88.12 176 ILE A CA 1
ATOM 1352 C C . ILE A 1 176 ? -17.474 -3.860 19.564 1.00 88.12 176 ILE A C 1
ATOM 1354 O O . ILE A 1 176 ? -17.034 -2.848 20.096 1.00 88.12 176 ILE A O 1
ATOM 1358 N N . GLY A 1 177 ? -18.463 -4.573 20.115 1.00 87.44 177 GLY A N 1
ATOM 1359 C CA . GLY A 1 177 ? -19.087 -4.190 21.387 1.00 87.44 177 GLY A CA 1
ATOM 1360 C C . GLY A 1 177 ? -18.093 -4.169 22.553 1.00 87.44 177 GLY A C 1
ATOM 1361 O O . GLY A 1 177 ? -18.110 -3.249 23.365 1.00 87.44 177 GLY A O 1
ATOM 1362 N N . GLU A 1 178 ? -17.174 -5.135 22.594 1.00 89.69 178 GLU A N 1
ATOM 1363 C CA . GLU A 1 178 ? -16.111 -5.176 23.602 1.00 89.69 178 GLU A CA 1
ATOM 1364 C C . GLU A 1 178 ? -15.037 -4.122 23.346 1.00 89.69 178 GLU A C 1
ATOM 1366 O O . GLU A 1 178 ? -14.519 -3.542 24.297 1.00 89.69 178 GLU A O 1
ATOM 1371 N N . ALA A 1 179 ? -14.732 -3.837 22.075 1.00 90.94 179 ALA A N 1
ATOM 1372 C CA . ALA A 1 179 ? -13.838 -2.741 21.716 1.00 90.94 179 ALA A CA 1
ATOM 1373 C C . ALA A 1 179 ? -14.378 -1.400 22.233 1.00 90.94 179 ALA A C 1
ATOM 1375 O O . ALA A 1 179 ? -13.643 -0.667 22.882 1.00 90.94 179 ALA A O 1
ATOM 1376 N N . VAL A 1 180 ? -15.670 -1.118 22.023 1.00 90.81 180 VAL A N 1
ATOM 1377 C CA . VAL A 1 180 ? -16.338 0.103 22.509 1.00 90.81 180 VAL A CA 1
ATOM 1378 C C . VAL A 1 180 ? -16.260 0.214 24.032 1.00 90.81 180 VAL A C 1
ATOM 1380 O O . VAL A 1 180 ? -15.927 1.279 24.550 1.00 90.81 180 VAL A O 1
ATOM 1383 N N . GLU A 1 181 ? -16.541 -0.871 24.755 1.00 92.12 181 GLU A N 1
ATOM 1384 C CA . GLU A 1 181 ? -16.511 -0.862 26.220 1.00 92.12 181 GLU A CA 1
ATOM 1385 C C . GLU A 1 181 ? -15.090 -0.660 26.761 1.00 92.12 181 GLU A C 1
ATOM 1387 O O . GLU A 1 181 ? -14.860 0.159 27.653 1.00 92.12 181 GLU A O 1
ATOM 1392 N N . LEU A 1 182 ? -14.108 -1.345 26.167 1.00 90.94 182 LEU A N 1
ATOM 1393 C CA . LEU A 1 182 ? -12.706 -1.150 26.514 1.00 90.94 182 LEU A CA 1
ATOM 1394 C C . LEU A 1 182 ? -12.258 0.285 26.207 1.00 90.94 182 LEU A C 1
ATOM 1396 O O . LEU A 1 182 ? -11.590 0.895 27.038 1.00 90.94 182 LEU A O 1
ATOM 1400 N N . THR A 1 183 ? -12.672 0.855 25.072 1.00 92.19 183 THR A N 1
ATOM 1401 C CA . THR A 1 183 ? -12.373 2.247 24.722 1.00 92.19 183 THR A CA 1
ATOM 1402 C C . THR A 1 183 ? -12.948 3.224 25.743 1.00 92.19 183 THR A C 1
ATOM 1404 O O . THR A 1 183 ? -12.219 4.104 26.192 1.00 92.19 183 THR A O 1
ATOM 1407 N N . ARG A 1 184 ? -14.209 3.063 26.169 1.00 93.38 184 ARG A N 1
ATOM 1408 C CA . ARG A 1 184 ? -14.804 3.922 27.212 1.00 93.38 184 ARG A CA 1
ATOM 1409 C C . ARG A 1 184 ? -14.045 3.856 28.528 1.00 93.38 184 ARG A C 1
ATOM 1411 O O . ARG A 1 184 ? -13.888 4.874 29.197 1.00 93.38 184 ARG A O 1
ATOM 1418 N N . ARG A 1 185 ? -13.587 2.659 28.898 1.00 91.06 185 ARG A N 1
ATOM 1419 C CA . ARG A 1 185 ? -12.854 2.441 30.145 1.00 91.06 185 ARG A CA 1
ATOM 1420 C C . ARG A 1 185 ? -11.465 3.077 30.122 1.00 91.06 185 ARG A C 1
ATOM 1422 O O . ARG A 1 185 ? -11.063 3.648 31.128 1.00 91.06 185 ARG A O 1
ATOM 1429 N N . GLN A 1 186 ? -10.744 2.963 29.005 1.00 89.88 186 GLN A N 1
ATOM 1430 C CA . GLN A 1 186 ? -9.355 3.429 28.901 1.00 89.88 186 GLN A CA 1
ATOM 1431 C C . GLN A 1 186 ? -9.228 4.898 28.470 1.00 89.88 186 GLN A C 1
ATOM 1433 O O . GLN A 1 186 ? -8.297 5.576 28.896 1.00 89.88 186 GLN A O 1
ATOM 1438 N N . TRP A 1 187 ? -10.182 5.417 27.689 1.00 90.44 187 TRP A N 1
ATOM 1439 C CA . TRP A 1 187 ? -10.236 6.824 27.268 1.00 90.44 187 TRP A CA 1
ATOM 1440 C C . TRP A 1 187 ? -11.605 7.443 27.593 1.00 90.44 187 TRP A C 1
ATOM 1442 O O . TRP A 1 187 ? -12.437 7.636 26.696 1.00 90.44 187 TRP A O 1
ATOM 1452 N N . PRO A 1 188 ? -11.870 7.758 28.876 1.00 90.56 188 PRO A N 1
ATOM 1453 C CA . PRO A 1 188 ? -13.161 8.286 29.304 1.00 90.56 188 PRO A CA 1
ATOM 1454 C C . PRO A 1 188 ? -13.534 9.580 28.574 1.00 90.56 188 PRO A C 1
ATOM 1456 O O . PRO A 1 188 ? -12.739 10.516 28.486 1.00 90.56 188 PRO A O 1
ATOM 1459 N N . GLY A 1 189 ? -14.764 9.651 28.063 1.00 88.31 189 GLY A N 1
ATOM 1460 C CA . GLY A 1 189 ? -15.280 10.824 27.360 1.00 88.31 189 GLY A CA 1
ATOM 1461 C C . GLY A 1 189 ? -14.898 10.910 25.880 1.00 88.31 189 GLY A C 1
ATOM 1462 O O . GLY A 1 189 ? -15.416 11.791 25.196 1.00 88.31 189 GLY A O 1
ATOM 1463 N N . LEU A 1 190 ? -14.028 10.031 25.361 1.00 91.38 190 LEU A N 1
ATOM 1464 C CA . LEU A 1 190 ? -13.643 10.024 23.944 1.00 91.38 190 LEU A CA 1
ATOM 1465 C C . LEU A 1 190 ? -14.864 9.826 23.036 1.00 91.38 190 LEU A C 1
ATOM 1467 O O . LEU A 1 190 ? -15.131 10.657 22.173 1.00 91.38 190 LEU A O 1
ATOM 1471 N N . LEU A 1 191 ? -15.623 8.752 23.259 1.00 91.88 191 LEU A N 1
ATOM 1472 C CA . LEU A 1 191 ? -16.785 8.402 22.433 1.00 91.88 191 LEU A CA 1
ATOM 1473 C C . LEU A 1 191 ? -17.994 9.300 22.707 1.00 91.88 191 LEU A C 1
ATOM 1475 O O . LEU A 1 191 ? -18.882 9.432 21.871 1.00 91.88 191 LEU A O 1
ATOM 1479 N N . GLU A 1 192 ? -18.052 9.920 23.884 1.00 91.12 192 GLU A N 1
ATOM 1480 C CA . GLU A 1 192 ? -19.077 10.906 24.206 1.00 91.12 192 GLU A CA 1
ATOM 1481 C C . GLU A 1 192 ? -18.830 12.221 23.453 1.00 91.12 192 GLU A C 1
ATOM 1483 O O . GLU A 1 192 ? -19.788 12.830 22.977 1.00 91.12 192 GLU A O 1
ATOM 1488 N N . ARG A 1 193 ? -17.562 12.626 23.295 1.00 89.56 193 ARG A N 1
ATOM 1489 C CA . ARG A 1 193 ? -17.160 13.805 22.510 1.00 89.56 193 ARG A CA 1
ATOM 1490 C C . ARG A 1 193 ? -17.243 13.549 21.004 1.00 89.56 193 ARG A C 1
ATOM 1492 O O . ARG A 1 193 ? -17.709 14.420 20.277 1.00 89.56 193 ARG A O 1
ATOM 1499 N N . ASP A 1 194 ? -16.831 12.369 20.553 1.00 91.38 194 ASP A N 1
ATOM 1500 C CA . ASP A 1 194 ? -16.841 11.973 19.144 1.00 91.38 194 ASP A CA 1
ATOM 1501 C C . ASP A 1 194 ? -18.030 11.045 18.837 1.00 91.38 194 ASP A C 1
ATOM 1503 O O . ASP A 1 194 ? -17.922 9.816 18.766 1.00 91.38 194 ASP A O 1
ATOM 1507 N N . GLN A 1 195 ? -19.210 11.659 18.695 1.00 87.69 195 GLN A N 1
ATOM 1508 C CA . GLN A 1 195 ? -20.451 10.940 18.389 1.00 87.69 195 GLN A CA 1
ATOM 1509 C C . GLN A 1 195 ? -20.439 10.307 16.988 1.00 87.69 195 GLN A C 1
ATOM 1511 O O . GLN A 1 195 ? -21.139 9.317 16.775 1.00 87.69 195 GLN A O 1
ATOM 1516 N N . GLU A 1 196 ? -19.647 10.838 16.052 1.00 87.50 196 GLU A N 1
ATOM 1517 C CA . GLU A 1 196 ? -19.509 10.276 14.704 1.00 87.50 196 GLU A CA 1
ATOM 1518 C C . GLU A 1 196 ? -18.717 8.968 14.733 1.00 87.50 196 GLU A C 1
ATOM 1520 O O . GLU A 1 196 ? -19.156 7.964 14.169 1.00 87.50 196 GLU A O 1
ATOM 1525 N N . LEU A 1 197 ? -17.604 8.928 15.471 1.00 89.19 197 LEU A N 1
ATOM 1526 C CA . LEU A 1 197 ? -16.852 7.696 15.698 1.00 89.19 197 LEU A CA 1
ATOM 1527 C C . LEU A 1 197 ? -17.693 6.646 16.429 1.00 89.19 197 LEU A C 1
ATOM 1529 O O . LEU A 1 197 ? -17.673 5.467 16.065 1.00 89.19 197 LEU A O 1
ATOM 1533 N N . LEU A 1 198 ? -18.456 7.055 17.448 1.00 90.25 198 LEU A N 1
ATOM 1534 C CA . LEU A 1 198 ? -19.363 6.147 18.151 1.00 90.25 198 LEU A CA 1
ATOM 1535 C C . LEU A 1 198 ? -20.426 5.574 17.203 1.00 90.25 198 LEU A C 1
ATOM 1537 O O . LEU A 1 198 ? -20.714 4.375 17.266 1.00 90.25 198 LEU A O 1
ATOM 1541 N N . PHE A 1 199 ? -20.990 6.399 16.320 1.00 85.62 199 PHE A N 1
ATOM 1542 C CA . PHE A 1 199 ? -21.935 5.947 15.302 1.00 85.62 199 PHE A CA 1
ATOM 1543 C C . PHE A 1 199 ? -21.292 4.952 14.335 1.00 85.62 199 PHE A C 1
ATOM 1545 O O . PHE A 1 199 ? -21.860 3.884 14.102 1.00 85.62 199 PHE A O 1
ATOM 1552 N N . LEU A 1 200 ? -20.084 5.238 13.847 1.00 87.38 200 LEU A N 1
ATOM 1553 C CA . LEU A 1 200 ? -19.332 4.351 12.960 1.00 87.38 200 LEU A CA 1
ATOM 1554 C C . LEU A 1 200 ? -19.058 2.985 13.613 1.00 87.38 200 LEU A C 1
ATOM 1556 O O . LEU A 1 200 ? -19.302 1.936 13.007 1.00 87.38 200 LEU A O 1
ATOM 1560 N N . LEU A 1 201 ? -18.614 2.982 14.874 1.00 87.81 201 LEU A N 1
ATOM 1561 C CA . LEU A 1 201 ? -18.388 1.764 15.656 1.00 87.81 201 LEU A CA 1
ATOM 1562 C C . LEU A 1 201 ? -19.684 0.977 15.854 1.00 87.81 201 LEU A C 1
ATOM 1564 O O . LEU A 1 201 ? -19.701 -0.236 15.647 1.00 87.81 201 LEU A O 1
ATOM 1568 N N . LYS A 1 202 ? -20.789 1.645 16.198 1.00 86.12 202 LYS A N 1
ATOM 1569 C CA . LYS A 1 202 ? -22.088 0.978 16.348 1.00 86.12 202 LYS A CA 1
ATOM 1570 C C . LYS A 1 202 ? -22.606 0.417 15.024 1.00 86.12 202 LYS A C 1
ATOM 1572 O O . LYS A 1 202 ? -23.127 -0.694 15.008 1.00 86.12 202 LYS A O 1
ATOM 1577 N N . CYS A 1 203 ? -22.418 1.123 13.912 1.00 82.62 203 CYS A N 1
ATOM 1578 C CA . CYS A 1 203 ? -22.771 0.623 12.587 1.00 82.62 203 CYS A CA 1
ATOM 1579 C C . CYS A 1 203 ? -21.998 -0.662 12.269 1.00 82.62 203 CYS A C 1
ATOM 1581 O O . CYS A 1 203 ? -22.588 -1.644 11.819 1.00 82.62 203 CYS A O 1
ATOM 1583 N N . ARG A 1 204 ? -20.695 -0.699 12.575 1.00 87.12 204 ARG A N 1
ATOM 1584 C CA . ARG A 1 204 ? -19.879 -1.906 12.397 1.00 87.12 204 ARG A CA 1
ATOM 1585 C C . ARG A 1 204 ? -20.270 -3.028 13.357 1.00 87.12 204 ARG A C 1
ATOM 1587 O O . ARG A 1 204 ? -20.277 -4.187 12.954 1.00 87.12 204 ARG A O 1
ATOM 1594 N N . GLN A 1 205 ? -20.626 -2.702 14.599 1.00 86.50 205 GLN A N 1
ATOM 1595 C CA . GLN A 1 205 ? -21.142 -3.666 15.572 1.00 86.50 205 GLN A CA 1
ATOM 1596 C C . GLN A 1 205 ? -22.415 -4.348 15.061 1.00 86.50 205 GLN A C 1
ATOM 1598 O O . GLN A 1 205 ? -22.537 -5.562 15.196 1.00 86.50 205 GLN A O 1
ATOM 1603 N N . PHE A 1 206 ? -23.327 -3.584 14.456 1.00 81.19 206 PHE A N 1
ATOM 1604 C CA . PHE A 1 206 ? -24.562 -4.113 13.882 1.00 81.19 206 PHE A CA 1
ATOM 1605 C C . PHE A 1 206 ? -24.283 -5.103 12.750 1.00 81.19 206 PHE A C 1
ATOM 1607 O O . PHE A 1 206 ? -24.723 -6.245 12.822 1.00 81.19 206 PHE A O 1
ATOM 1614 N N . VAL A 1 207 ? -23.447 -4.709 11.786 1.00 78.62 207 VAL A N 1
ATOM 1615 C CA . VAL A 1 207 ? -23.050 -5.558 10.650 1.00 78.62 207 VAL A CA 1
ATOM 1616 C C . VAL A 1 207 ? -22.377 -6.854 11.123 1.00 78.62 207 VAL A C 1
ATOM 1618 O O . VAL A 1 207 ? -22.722 -7.945 10.673 1.00 78.62 207 VAL A O 1
ATOM 1621 N N . CYS A 1 208 ? -21.450 -6.774 12.086 1.00 77.88 208 CYS A N 1
ATOM 1622 C CA . CYS A 1 208 ? -20.812 -7.966 12.656 1.00 77.88 208 CYS A CA 1
ATOM 1623 C C . CYS A 1 208 ? -21.813 -8.879 13.389 1.00 77.88 208 CYS A C 1
ATOM 1625 O O . CYS A 1 208 ? -21.675 -10.102 13.330 1.00 77.88 208 CYS A O 1
ATOM 1627 N N . ALA A 1 209 ? -22.813 -8.307 14.068 1.00 75.50 209 ALA A N 1
ATOM 1628 C CA . ALA A 1 209 ? -23.856 -9.075 14.743 1.00 75.50 209 ALA A CA 1
ATOM 1629 C C . ALA A 1 209 ? -24.768 -9.804 13.742 1.00 75.50 209 ALA A C 1
ATOM 1631 O O . ALA A 1 209 ? -25.093 -10.969 13.963 1.00 75.50 209 ALA A O 1
ATOM 1632 N N . GLU A 1 210 ? -25.123 -9.165 12.623 1.00 68.25 210 GLU A N 1
ATOM 1633 C CA . GLU A 1 210 ? -25.888 -9.791 11.537 1.00 68.25 210 GLU A CA 1
ATOM 1634 C C . GLU A 1 210 ? -25.124 -10.980 10.931 1.00 68.25 210 GLU A C 1
ATOM 1636 O O . GLU A 1 210 ? -25.666 -12.082 10.836 1.00 68.25 210 GLU A O 1
ATOM 1641 N N . GLY A 1 211 ? -23.835 -10.806 10.613 1.00 63.84 211 GLY A N 1
ATOM 1642 C CA . GLY A 1 211 ? -22.998 -11.882 10.067 1.00 63.84 211 GLY A CA 1
ATOM 1643 C C . GLY A 1 211 ? -22.812 -13.077 11.006 1.00 63.84 211 GLY A C 1
ATOM 1644 O O . GLY A 1 211 ? -22.752 -14.216 10.544 1.00 63.84 211 GLY A O 1
ATOM 1645 N N . ALA A 1 212 ? -22.756 -12.845 12.322 1.00 66.88 212 ALA A N 1
ATOM 1646 C CA . ALA A 1 212 ? -22.672 -13.915 13.317 1.00 66.88 212 ALA A CA 1
ATOM 1647 C C . ALA A 1 212 ? -23.981 -14.723 13.426 1.00 66.88 212 ALA A C 1
ATOM 1649 O O . ALA A 1 212 ? -23.939 -15.933 13.650 1.00 66.88 212 ALA A O 1
ATOM 1650 N N . CYS A 1 213 ? -25.141 -14.084 13.226 1.00 59.50 213 CYS A N 1
ATOM 1651 C CA . CYS A 1 213 ? -26.448 -14.749 13.247 1.00 59.50 213 CYS A CA 1
ATOM 1652 C C . CYS A 1 213 ? -26.704 -15.657 12.028 1.00 59.50 213 CYS A C 1
ATOM 1654 O O . CYS A 1 213 ? -27.462 -16.623 12.152 1.00 59.50 213 CYS A O 1
ATOM 1656 N N . GLY A 1 214 ? -26.041 -15.398 10.893 1.00 54.16 214 GLY A N 1
ATOM 1657 C CA . GLY A 1 214 ? -26.089 -16.239 9.686 1.00 54.16 214 GLY A CA 1
ATOM 1658 C C . GLY A 1 214 ? -25.486 -17.640 9.859 1.00 54.16 214 GLY A C 1
ATOM 1659 O O . GLY A 1 214 ? -25.844 -18.552 9.121 1.00 54.16 214 GLY A O 1
ATOM 1660 N N . ASN A 1 215 ? -24.652 -17.852 10.884 1.00 48.72 215 ASN A N 1
ATOM 1661 C CA . ASN A 1 215 ? -24.011 -19.141 11.176 1.00 48.72 215 ASN A CA 1
ATOM 1662 C C . ASN A 1 215 ? -24.879 -20.110 12.015 1.00 48.72 215 ASN A C 1
ATOM 1664 O O . ASN A 1 215 ? -24.351 -21.085 12.548 1.00 48.72 215 ASN A O 1
ATOM 1668 N N . GLY A 1 216 ? -26.202 -19.887 12.109 1.00 48.81 216 GLY A N 1
ATOM 1669 C CA . GLY A 1 216 ? -27.152 -20.950 12.480 1.00 48.81 216 GLY A CA 1
ATOM 1670 C C . GLY A 1 216 ? -28.063 -20.748 13.699 1.00 48.81 216 GLY A C 1
ATOM 1671 O O . GLY A 1 216 ? -28.437 -21.750 14.299 1.00 48.81 216 GLY A O 1
ATOM 1672 N N . VAL A 1 217 ? -28.461 -19.523 14.091 1.00 46.47 217 VAL A N 1
ATOM 1673 C CA . VAL A 1 217 ? -29.359 -19.346 15.272 1.00 46.47 217 VAL A CA 1
ATOM 1674 C C . VAL A 1 217 ? -30.569 -18.407 15.057 1.00 46.47 217 VAL A C 1
ATOM 1676 O O . VAL A 1 217 ? -31.395 -18.264 15.955 1.00 46.47 217 VAL A O 1
ATOM 1679 N N . ALA A 1 218 ? -30.769 -17.793 13.883 1.00 43.91 218 ALA A N 1
ATOM 1680 C CA . ALA A 1 218 ? -31.904 -16.866 13.684 1.00 43.91 218 ALA A CA 1
ATOM 1681 C C . ALA A 1 218 ? -32.545 -16.896 12.281 1.00 43.91 218 ALA A C 1
ATOM 1683 O O . ALA A 1 218 ? -32.977 -15.870 11.765 1.00 43.91 218 ALA A O 1
ATOM 1684 N N . THR A 1 219 ? -32.621 -18.064 11.643 1.00 42.03 219 THR A N 1
ATOM 1685 C CA . THR A 1 219 ? -32.920 -18.183 10.204 1.00 42.03 219 THR A CA 1
ATOM 1686 C C . THR A 1 219 ? -34.397 -18.204 9.775 1.00 42.03 219 THR A C 1
ATOM 1688 O O . THR A 1 219 ? -34.635 -18.312 8.577 1.00 42.03 219 THR A O 1
ATOM 1691 N N . SER A 1 220 ? -35.412 -18.070 10.645 1.00 41.41 220 SER A N 1
ATOM 1692 C CA . SER A 1 220 ? -36.819 -18.249 10.196 1.00 41.41 220 SER A CA 1
ATOM 1693 C C . SER A 1 220 ? -37.776 -17.054 10.315 1.00 41.41 220 SER A C 1
ATOM 1695 O O . SER A 1 220 ? -38.901 -17.142 9.828 1.00 41.41 220 SER A O 1
ATOM 1697 N N . VAL A 1 221 ? -37.397 -15.915 10.903 1.00 40.78 221 VAL A N 1
ATOM 1698 C CA . VAL A 1 221 ? -38.424 -14.943 11.350 1.00 40.78 221 VAL A CA 1
ATOM 1699 C C . VAL A 1 221 ? -39.023 -14.078 10.224 1.00 40.78 221 VAL A C 1
ATOM 1701 O O . VAL A 1 221 ? -40.158 -13.628 10.352 1.00 40.78 221 VAL A O 1
ATOM 1704 N N . ILE A 1 222 ? -38.344 -13.884 9.088 1.00 44.81 222 ILE A N 1
ATOM 1705 C CA . ILE A 1 222 ? -38.857 -12.993 8.021 1.00 44.81 222 ILE A CA 1
ATOM 1706 C C . ILE A 1 222 ? -39.752 -13.722 7.011 1.00 44.81 222 ILE A C 1
ATOM 1708 O O . ILE A 1 222 ? -40.625 -13.103 6.410 1.00 44.81 222 ILE A O 1
ATOM 1712 N N . ALA A 1 223 ? -39.637 -15.048 6.888 1.00 37.84 223 ALA A N 1
ATOM 1713 C CA . ALA A 1 223 ? -40.550 -15.822 6.044 1.00 37.84 223 ALA A CA 1
ATOM 1714 C C . ALA A 1 223 ? -41.988 -15.864 6.607 1.00 37.84 223 ALA A C 1
ATOM 1716 O O . ALA A 1 223 ? -42.936 -16.102 5.863 1.00 37.84 223 ALA A O 1
ATOM 1717 N N . HIS A 1 224 ? -42.174 -15.606 7.908 1.00 36.31 224 HIS A N 1
ATOM 1718 C CA . HIS A 1 224 ? -43.479 -15.710 8.572 1.00 36.31 224 HIS A CA 1
ATOM 1719 C C . HIS A 1 224 ? -44.232 -14.381 8.738 1.00 36.31 224 HIS A C 1
ATOM 1721 O O . HIS A 1 224 ? -45.390 -14.398 9.146 1.00 36.31 224 HIS A O 1
ATOM 1727 N N . THR A 1 225 ? -43.647 -13.233 8.381 1.00 37.19 225 THR A N 1
ATOM 1728 C CA . THR A 1 225 ? -44.354 -11.936 8.418 1.00 37.19 225 THR A CA 1
ATOM 1729 C C . THR A 1 225 ? -45.071 -11.591 7.108 1.00 37.19 225 THR A C 1
ATOM 1731 O O . THR A 1 225 ? -45.742 -10.565 7.039 1.00 37.19 225 THR A O 1
ATOM 1734 N N . SER A 1 226 ? -44.992 -12.445 6.078 1.00 32.28 226 SER A N 1
ATOM 1735 C CA . SER A 1 226 ? -45.584 -12.182 4.753 1.00 32.28 226 SER A CA 1
ATOM 1736 C C . SER A 1 226 ? -47.013 -12.708 4.546 1.00 32.28 226 SER A C 1
ATOM 1738 O O . SER A 1 226 ? -47.554 -12.536 3.458 1.00 32.28 226 SER A O 1
ATOM 1740 N N . HIS A 1 227 ? -47.663 -13.318 5.544 1.00 37.53 227 HIS A N 1
ATOM 1741 C CA . HIS A 1 227 ? -49.035 -13.821 5.382 1.00 37.53 227 HIS A CA 1
ATOM 1742 C C . HIS A 1 227 ? -50.006 -13.295 6.440 1.00 37.53 227 HIS A C 1
ATOM 1744 O O . HIS A 1 227 ? -50.343 -13.998 7.379 1.00 37.53 227 HIS A O 1
ATOM 1750 N N . THR A 1 228 ? -50.495 -12.071 6.229 1.00 29.44 228 THR A N 1
ATOM 1751 C CA . THR A 1 228 ? -51.852 -11.576 6.563 1.00 29.44 228 THR A CA 1
ATOM 1752 C C . THR A 1 228 ? -52.061 -10.333 5.669 1.00 29.44 228 THR A C 1
ATOM 1754 O O . THR A 1 228 ? -51.153 -9.521 5.564 1.00 29.44 228 THR A O 1
ATOM 1757 N N . HIS A 1 229 ? -53.109 -10.095 4.876 1.00 30.02 229 HIS A N 1
ATOM 1758 C CA . HIS A 1 229 ? -54.520 -10.466 4.882 1.00 30.02 229 HIS A CA 1
ATOM 1759 C C . HIS A 1 229 ? -55.081 -10.424 3.443 1.00 30.02 229 HIS A C 1
ATOM 1761 O O . HIS A 1 229 ? -54.782 -9.492 2.698 1.00 30.02 229 HIS A O 1
ATOM 1767 N N . ALA A 1 230 ? -55.996 -11.337 3.101 1.00 27.77 230 ALA A N 1
ATOM 1768 C CA . ALA A 1 230 ? -56.989 -11.116 2.049 1.00 27.77 230 ALA A CA 1
ATOM 1769 C C . ALA A 1 230 ? -58.379 -11.542 2.553 1.00 27.77 230 ALA A C 1
ATOM 1771 O O . ALA A 1 230 ? -58.652 -12.719 2.725 1.00 27.77 230 ALA A O 1
ATOM 1772 N N . HIS A 1 231 ? -59.181 -10.512 2.821 1.00 30.77 231 HIS A N 1
ATOM 1773 C CA . HIS A 1 231 ? -60.634 -10.363 2.695 1.00 30.77 231 HIS A CA 1
ATOM 1774 C C . HIS A 1 231 ? -61.648 -11.375 3.283 1.00 30.77 231 HIS A C 1
ATOM 1776 O O . HIS A 1 231 ? -61.604 -12.577 3.063 1.00 30.77 231 HIS A O 1
ATOM 1782 N N . ASN A 1 232 ? -62.624 -10.761 3.967 1.00 32.00 232 ASN A N 1
ATOM 1783 C CA . ASN A 1 232 ? -63.879 -11.242 4.551 1.00 32.00 232 ASN A CA 1
ATOM 1784 C C . ASN A 1 232 ? -64.688 -12.260 3.732 1.00 32.00 232 ASN A C 1
ATOM 1786 O O . ASN A 1 232 ? -64.818 -12.123 2.517 1.00 32.00 232 ASN A O 1
ATOM 1790 N N . GLY A 1 233 ? -65.421 -13.115 4.455 1.00 25.08 233 GLY A N 1
ATOM 1791 C CA . GLY A 1 233 ? -66.625 -13.756 3.933 1.00 25.08 233 GLY A CA 1
ATOM 1792 C C . GLY A 1 233 ? -67.199 -14.866 4.813 1.00 25.08 233 GLY A C 1
ATOM 1793 O O . GLY A 1 233 ? -66.787 -16.008 4.690 1.00 25.08 233 GLY A O 1
ATOM 1794 N N . ASP A 1 234 ? -68.223 -14.494 5.578 1.00 26.34 234 ASP A N 1
ATOM 1795 C CA . ASP A 1 234 ? -69.436 -15.274 5.863 1.00 26.34 234 ASP A CA 1
ATOM 1796 C C . ASP A 1 234 ? -69.525 -16.285 7.025 1.00 26.34 234 ASP A C 1
ATOM 1798 O O . ASP A 1 234 ? -68.623 -17.047 7.361 1.00 26.34 234 ASP A O 1
ATOM 1802 N N . THR A 1 235 ? -70.701 -16.217 7.647 1.00 33.84 235 THR A N 1
ATOM 1803 C CA . THR A 1 235 ? -71.211 -16.896 8.845 1.00 33.84 235 THR A CA 1
ATOM 1804 C C . THR A 1 235 ? -71.743 -18.308 8.571 1.00 33.84 235 THR A C 1
ATOM 1806 O O . THR A 1 235 ? -72.366 -18.500 7.533 1.00 33.84 235 THR A O 1
ATOM 1809 N N . HIS A 1 236 ? -71.623 -19.246 9.531 1.00 29.56 236 HIS A N 1
ATOM 1810 C CA . HIS A 1 236 ? -72.747 -20.023 10.110 1.00 29.56 236 HIS A CA 1
ATOM 1811 C C . HIS A 1 236 ? -72.316 -21.094 11.149 1.00 29.56 236 HIS A C 1
ATOM 1813 O O . HIS A 1 236 ? -71.193 -21.587 11.133 1.00 29.56 236 HIS A O 1
ATOM 1819 N N . ASP A 1 237 ? -73.263 -21.391 12.050 1.00 26.86 237 ASP A N 1
ATOM 1820 C CA . ASP A 1 237 ? -73.298 -22.280 13.230 1.00 26.86 237 ASP A CA 1
ATOM 1821 C C . ASP A 1 237 ? -72.821 -23.744 13.079 1.00 26.86 237 ASP A C 1
ATOM 1823 O O . ASP A 1 237 ? -73.074 -24.371 12.054 1.00 26.86 237 ASP A O 1
ATOM 1827 N N . ALA A 1 238 ? -72.294 -24.333 14.175 1.00 27.73 238 ALA A N 1
ATOM 1828 C CA . ALA A 1 238 ? -72.969 -25.362 15.011 1.00 27.73 238 ALA A CA 1
ATOM 1829 C C . ALA A 1 238 ? -72.010 -26.341 15.757 1.00 27.73 238 ALA A C 1
ATOM 1831 O O . ALA A 1 238 ? -71.246 -27.065 15.135 1.00 27.73 238 ALA A O 1
ATOM 1832 N N . HIS A 1 239 ? -72.149 -26.363 17.095 1.00 26.23 239 HIS A N 1
ATOM 1833 C CA . HIS A 1 239 ? -72.216 -27.488 18.066 1.00 26.23 239 HIS A CA 1
ATOM 1834 C C . HIS A 1 239 ? -71.186 -28.665 18.153 1.00 26.23 239 HIS A C 1
ATOM 1836 O O . HIS A 1 239 ? -70.888 -29.336 17.176 1.00 26.23 239 HIS A O 1
ATOM 1842 N N . GLU A 1 240 ? -70.865 -28.998 19.427 1.00 26.42 240 GLU A N 1
ATOM 1843 C CA . GLU A 1 240 ? -70.337 -30.261 20.037 1.00 26.42 240 GLU A CA 1
ATOM 1844 C C . GLU A 1 240 ? -68.844 -30.620 19.870 1.00 26.42 240 GLU A C 1
ATOM 1846 O O . GLU A 1 240 ? -68.272 -30.394 18.819 1.00 26.42 240 GLU A O 1
ATOM 1851 N N . THR A 1 241 ? -68.097 -31.243 20.799 1.00 26.41 241 THR A N 1
ATOM 1852 C CA . THR A 1 241 ? -68.113 -31.540 22.257 1.00 26.41 241 THR A CA 1
ATOM 1853 C C . THR A 1 241 ? -66.742 -32.182 22.585 1.00 26.41 241 THR A C 1
ATOM 1855 O O . THR A 1 241 ? -66.210 -32.895 21.745 1.00 26.41 241 THR A O 1
ATOM 1858 N N . HIS A 1 242 ? -66.282 -32.057 23.838 1.00 27.95 242 HIS A N 1
ATOM 1859 C CA . HIS A 1 242 ? -65.455 -33.022 24.599 1.00 27.95 242 HIS A CA 1
ATOM 1860 C C . HIS A 1 242 ? -63.938 -33.238 24.311 1.00 27.95 242 HIS A C 1
ATOM 1862 O O . HIS A 1 242 ? -63.498 -33.593 23.227 1.00 27.95 242 HIS A O 1
ATOM 1868 N N . GLU A 1 243 ? -63.215 -33.163 25.437 1.00 24.94 243 GLU A N 1
ATOM 1869 C CA . GLU A 1 243 ? -62.053 -33.949 25.896 1.00 24.94 243 GLU A CA 1
ATOM 1870 C C . GLU A 1 243 ? -60.631 -33.371 25.919 1.00 24.94 243 GLU A C 1
ATOM 1872 O O . GLU A 1 243 ? -59.969 -33.069 24.933 1.00 24.94 243 GLU A O 1
ATOM 1877 N N . THR A 1 244 ? -60.188 -33.300 27.174 1.00 33.50 244 THR A N 1
ATOM 1878 C CA . THR A 1 244 ? -58.870 -33.111 27.753 1.00 33.50 244 THR A CA 1
ATOM 1879 C C . THR A 1 244 ? -57.799 -34.016 27.156 1.00 33.50 244 THR A C 1
ATOM 1881 O O . THR A 1 244 ? -57.954 -35.236 27.148 1.00 33.50 244 THR A O 1
ATOM 1884 N N . HIS A 1 245 ? -56.636 -33.440 26.861 1.00 26.80 245 HIS A N 1
ATOM 1885 C CA . HIS A 1 245 ? -55.375 -34.117 27.141 1.00 26.80 245 HIS A CA 1
ATOM 1886 C C . HIS A 1 245 ? -54.279 -33.090 27.433 1.00 26.80 245 HIS A C 1
ATOM 1888 O O . HIS A 1 245 ? -53.848 -32.337 26.562 1.00 26.80 245 HIS A O 1
ATOM 1894 N N . GLU A 1 246 ? -53.850 -33.056 28.693 1.00 34.62 246 GLU A N 1
ATOM 1895 C CA . GLU A 1 246 ? -52.594 -32.438 29.095 1.00 34.62 246 GLU A CA 1
ATOM 1896 C C . GLU A 1 246 ? -51.437 -33.234 28.483 1.00 34.62 246 GLU A C 1
ATOM 1898 O O . GLU A 1 246 ? -51.326 -34.445 28.686 1.00 34.62 246 GLU A O 1
ATOM 1903 N N . THR A 1 247 ? -50.542 -32.542 27.784 1.00 26.56 247 THR A N 1
ATOM 1904 C CA . THR A 1 247 ? -49.164 -32.992 27.581 1.00 26.56 247 THR A CA 1
ATOM 1905 C C . THR A 1 247 ? -48.234 -31.799 27.734 1.00 26.56 247 THR A C 1
ATOM 1907 O O . THR A 1 247 ? -48.123 -30.948 26.854 1.00 26.56 247 THR A O 1
ATOM 1910 N N . HIS A 1 248 ? -47.565 -31.756 28.883 1.00 38.56 248 HIS A N 1
ATOM 1911 C CA . HIS A 1 248 ? -46.341 -31.001 29.102 1.00 38.56 248 HIS A CA 1
ATOM 1912 C C . HIS A 1 248 ? -45.238 -31.496 28.160 1.00 38.56 248 HIS A C 1
ATOM 1914 O O . HIS A 1 248 ? -44.809 -32.636 28.310 1.00 38.56 248 HIS A O 1
ATOM 1920 N N . THR A 1 249 ? -44.704 -30.630 27.293 1.00 29.73 249 THR A N 1
ATOM 1921 C CA . THR A 1 249 ? -43.331 -30.757 26.769 1.00 29.73 249 THR A CA 1
ATOM 1922 C C . THR A 1 249 ? -42.732 -29.388 26.405 1.00 29.73 249 THR A C 1
ATOM 1924 O O . THR A 1 249 ? -43.063 -28.821 25.374 1.00 29.73 249 THR A O 1
ATOM 1927 N N . ASN A 1 250 ? -41.813 -28.916 27.256 1.00 36.06 250 ASN A N 1
ATOM 1928 C CA . ASN A 1 250 ? -40.576 -28.173 26.952 1.00 36.06 250 ASN A CA 1
ATOM 1929 C C . ASN A 1 250 ? -40.601 -26.964 25.983 1.00 36.06 250 ASN A C 1
ATOM 1931 O O . ASN A 1 250 ? -40.064 -27.040 24.881 1.00 36.06 250 ASN A O 1
ATOM 1935 N N . ASP A 1 251 ? -41.021 -25.795 26.481 1.00 30.91 251 ASP A N 1
ATOM 1936 C CA . ASP A 1 251 ? -40.771 -24.472 25.874 1.00 30.91 251 ASP A CA 1
ATOM 1937 C C . ASP A 1 251 ? -39.491 -23.803 26.431 1.00 30.91 251 ASP A C 1
ATOM 1939 O O . ASP A 1 251 ? -39.556 -22.772 27.102 1.00 30.91 251 ASP A O 1
ATOM 1943 N N . ALA A 1 252 ? -38.305 -24.380 26.197 1.00 36.88 252 ALA A N 1
ATOM 1944 C CA . ALA A 1 252 ? -37.044 -23.810 26.712 1.00 36.88 252 ALA A CA 1
ATOM 1945 C C . ALA A 1 252 ? -36.039 -23.320 25.647 1.00 36.88 252 ALA A C 1
ATOM 1947 O O . ALA A 1 252 ? -35.156 -22.542 25.995 1.00 36.88 252 ALA A O 1
ATOM 1948 N N . ASP A 1 253 ? -36.192 -23.664 24.362 1.00 40.81 253 ASP A N 1
ATOM 1949 C CA . ASP A 1 253 ? -35.204 -23.300 23.319 1.00 40.81 253 ASP A CA 1
ATOM 1950 C C . ASP A 1 253 ? -35.630 -22.147 22.384 1.00 40.81 253 ASP A C 1
ATOM 1952 O O . ASP A 1 253 ? -34.809 -21.583 21.662 1.00 40.81 253 ASP A O 1
ATOM 1956 N N . GLY A 1 254 ? -36.896 -21.712 22.420 1.00 39.12 254 GLY A N 1
ATOM 1957 C CA . GLY A 1 254 ? -37.407 -20.632 21.554 1.00 39.12 254 GLY A CA 1
ATOM 1958 C C . GLY A 1 254 ? -37.170 -19.202 22.069 1.00 39.12 254 GLY A C 1
ATOM 1959 O O . GLY A 1 254 ? -37.308 -18.233 21.321 1.00 39.12 254 GLY A O 1
ATOM 1960 N N . CYS A 1 255 ? -36.818 -19.041 23.347 1.00 39.94 255 CYS A N 1
ATOM 1961 C CA . CYS A 1 255 ? -36.742 -17.726 23.994 1.00 39.94 255 CYS A CA 1
ATOM 1962 C C . CYS A 1 255 ? -35.434 -16.978 23.668 1.00 39.94 255 CYS A C 1
ATOM 1964 O O . CYS A 1 255 ? -35.435 -15.762 23.468 1.00 39.94 255 CYS A O 1
ATOM 1966 N N . SER A 1 256 ? -34.315 -17.703 23.539 1.00 51.22 256 SER A N 1
ATOM 1967 C CA . SER A 1 256 ? -32.990 -17.109 23.301 1.00 51.22 256 SER A CA 1
ATOM 1968 C C . SER A 1 256 ? -32.857 -16.480 21.906 1.00 51.22 256 SER A C 1
ATOM 1970 O O . SER A 1 256 ? -32.302 -15.385 21.763 1.00 51.22 256 SER A O 1
ATOM 1972 N N . SER A 1 257 ? -33.420 -17.122 20.875 1.00 61.03 257 SER A N 1
ATOM 1973 C CA . SER A 1 257 ? -33.392 -16.626 19.493 1.00 61.03 257 SER A CA 1
ATOM 1974 C C . SER A 1 257 ? -34.304 -15.410 19.315 1.00 61.03 257 SER A C 1
ATOM 1976 O O . SER A 1 257 ? -33.861 -14.389 18.789 1.00 61.03 257 SER A O 1
ATOM 1978 N N . ARG A 1 258 ? -35.531 -15.453 19.853 1.00 65.88 258 ARG A N 1
ATOM 1979 C CA . ARG A 1 258 ? -36.477 -14.327 19.808 1.00 65.88 258 ARG A CA 1
ATOM 1980 C C . ARG A 1 258 ? -35.956 -13.100 20.557 1.00 65.88 258 ARG A C 1
ATOM 1982 O O . ARG A 1 258 ? -35.957 -12.007 19.997 1.00 65.88 258 ARG A O 1
ATOM 1989 N N . ALA A 1 259 ? -35.422 -13.281 21.766 1.00 69.25 259 ALA A N 1
ATOM 1990 C CA . ALA A 1 259 ? -34.816 -12.189 22.528 1.00 69.25 259 ALA A CA 1
ATOM 1991 C C . ALA A 1 259 ? -33.584 -11.592 21.820 1.00 69.25 259 ALA A C 1
ATOM 1993 O O . ALA A 1 259 ? -33.338 -10.389 21.889 1.00 69.25 259 ALA A O 1
ATOM 1994 N N . SER A 1 260 ? -32.800 -12.411 21.114 1.00 65.81 260 SER A N 1
ATOM 1995 C CA . SER A 1 260 ? -31.640 -11.936 20.346 1.00 65.81 260 SER A CA 1
ATOM 1996 C C . SER A 1 260 ? -32.045 -11.122 19.118 1.00 65.81 260 SER A C 1
ATOM 1998 O O . SER A 1 260 ? -31.451 -10.073 18.866 1.00 65.81 260 SER A O 1
ATOM 2000 N N . VAL A 1 261 ? -33.102 -11.537 18.420 1.00 68.75 261 VAL A N 1
ATOM 2001 C CA . VAL A 1 261 ? -33.690 -10.776 17.308 1.00 68.75 261 VAL A CA 1
ATOM 2002 C C . VAL A 1 261 ? -34.284 -9.454 17.800 1.00 68.75 261 VAL A C 1
ATOM 2004 O O . VAL A 1 261 ? -34.021 -8.406 17.215 1.00 68.75 261 VAL A O 1
ATOM 2007 N N . GLU A 1 262 ? -35.025 -9.460 18.909 1.00 72.94 262 GLU A N 1
ATOM 2008 C CA . GLU A 1 262 ? -35.592 -8.237 19.492 1.00 72.94 262 GLU A CA 1
ATOM 2009 C C . GLU A 1 262 ? -34.501 -7.239 19.913 1.00 72.94 262 GLU A C 1
ATOM 2011 O O . GLU A 1 262 ? -34.634 -6.039 19.653 1.00 72.94 262 GLU A O 1
ATOM 2016 N N . ARG A 1 263 ? -33.382 -7.724 20.475 1.00 74.75 263 ARG A N 1
ATOM 2017 C CA . ARG A 1 263 ? -32.198 -6.898 20.773 1.00 74.75 263 ARG A CA 1
ATOM 2018 C C . ARG A 1 263 ? -31.563 -6.310 19.517 1.00 74.75 263 ARG A C 1
ATOM 2020 O O . ARG A 1 263 ? -31.198 -5.138 19.526 1.00 74.75 263 ARG A O 1
ATOM 2027 N N . MET A 1 264 ? -31.456 -7.088 18.442 1.00 74.62 264 MET A N 1
ATOM 2028 C CA . MET A 1 264 ? -30.919 -6.612 17.165 1.00 74.62 264 MET A CA 1
ATOM 2029 C C . MET A 1 264 ? -31.815 -5.523 16.561 1.00 74.62 264 MET A C 1
ATOM 2031 O O . MET A 1 264 ? -31.325 -4.465 16.174 1.00 74.62 264 MET A O 1
ATOM 2035 N N . LEU A 1 265 ? -33.137 -5.714 16.574 1.00 74.56 265 LEU A N 1
ATOM 2036 C CA . LEU A 1 265 ? -34.095 -4.705 16.114 1.00 74.56 265 LEU A CA 1
ATOM 2037 C C . LEU A 1 265 ? -34.064 -3.434 16.972 1.00 74.56 265 LEU A C 1
ATOM 2039 O O . LEU A 1 265 ? -34.149 -2.331 16.434 1.00 74.56 265 LEU A O 1
ATOM 2043 N N . ALA A 1 266 ? -33.942 -3.567 18.295 1.00 76.56 266 ALA A N 1
ATOM 2044 C CA . ALA A 1 266 ? -33.780 -2.422 19.189 1.00 76.56 266 ALA A CA 1
ATOM 2045 C C . ALA A 1 266 ? -32.493 -1.648 18.874 1.00 76.56 266 ALA A C 1
ATOM 2047 O O . ALA A 1 266 ? -32.540 -0.434 18.698 1.00 76.56 266 ALA A O 1
ATOM 2048 N N . PHE A 1 267 ? -31.379 -2.359 18.691 1.00 82.06 267 PHE A N 1
ATOM 2049 C CA . PHE A 1 267 ? -30.105 -1.755 18.313 1.00 82.06 267 PHE A CA 1
ATOM 2050 C C . PHE A 1 267 ? -30.185 -1.028 16.961 1.00 82.06 267 PHE A C 1
ATOM 2052 O O . PHE A 1 267 ? -29.682 0.086 16.829 1.00 82.06 267 PHE A O 1
ATOM 2059 N N . GLY A 1 268 ? -30.859 -1.620 15.969 1.00 79.25 268 GLY A N 1
ATOM 2060 C CA . GLY A 1 268 ? -31.090 -0.993 14.666 1.00 79.25 268 GLY A CA 1
ATOM 2061 C C . GLY A 1 268 ? -31.909 0.302 14.762 1.00 79.25 268 GLY A C 1
ATOM 2062 O O . GLY A 1 268 ? -31.585 1.285 14.096 1.00 79.25 268 GLY A O 1
ATOM 2063 N N . ARG A 1 269 ? -32.929 0.349 15.634 1.00 79.44 269 ARG A N 1
ATOM 2064 C CA . ARG A 1 269 ? -33.705 1.578 15.893 1.00 79.44 269 ARG A CA 1
ATOM 2065 C C . ARG A 1 269 ? -32.861 2.669 16.549 1.00 79.44 269 ARG A C 1
ATOM 2067 O O . ARG A 1 269 ? -32.946 3.822 16.129 1.00 79.44 269 ARG A O 1
ATOM 2074 N N . ASP A 1 270 ? -32.031 2.313 17.527 1.00 83.44 270 ASP A N 1
ATOM 2075 C CA . ASP A 1 270 ? -31.120 3.261 18.181 1.00 83.44 270 ASP A CA 1
ATOM 2076 C C . ASP A 1 270 ? -30.101 3.836 17.188 1.00 83.44 270 ASP A C 1
ATOM 2078 O O . ASP A 1 270 ? -29.815 5.035 17.200 1.00 83.44 270 ASP A O 1
ATOM 2082 N N . LEU A 1 271 ? -29.577 2.989 16.297 1.00 81.81 271 LEU A N 1
ATOM 2083 C CA . LEU A 1 271 ? -28.693 3.407 15.212 1.00 81.81 271 LEU A CA 1
ATOM 2084 C C . LEU A 1 271 ? -29.378 4.379 14.255 1.00 81.81 271 LEU A C 1
ATOM 2086 O O . LEU A 1 271 ? -28.806 5.414 13.925 1.00 81.81 271 LEU A O 1
ATOM 2090 N N . TYR A 1 272 ? -30.606 4.077 13.842 1.00 77.12 272 TYR A N 1
ATOM 2091 C CA . TYR A 1 272 ? -31.373 4.967 12.977 1.00 77.12 272 TYR A CA 1
ATOM 2092 C C . TYR A 1 272 ? -31.615 6.329 13.642 1.00 77.12 272 TYR A C 1
ATOM 2094 O O . TYR A 1 272 ? -31.415 7.370 13.024 1.00 77.12 272 TYR A O 1
ATOM 2102 N N . ALA A 1 273 ? -31.971 6.354 14.928 1.00 80.38 273 ALA A N 1
ATOM 2103 C CA . ALA A 1 273 ? -32.129 7.608 15.664 1.00 80.38 273 ALA A CA 1
ATOM 2104 C C . ALA A 1 273 ? -30.818 8.418 15.729 1.00 80.38 273 ALA A C 1
ATOM 2106 O O . ALA A 1 273 ? -30.833 9.643 15.583 1.00 80.38 273 ALA A O 1
ATOM 2107 N N . MET A 1 274 ? -29.680 7.742 15.911 1.00 83.56 274 MET A N 1
ATOM 2108 C CA . MET A 1 274 ? -28.358 8.371 15.896 1.00 83.56 274 MET A CA 1
ATOM 2109 C C . MET A 1 274 ? -28.023 8.965 14.521 1.00 83.56 274 MET A C 1
ATOM 2111 O O . MET A 1 274 ? -27.540 10.094 14.459 1.00 83.56 274 MET A O 1
ATOM 2115 N N . SER A 1 275 ? -28.350 8.262 13.434 1.00 80.50 275 SER A N 1
ATOM 2116 C CA . SER A 1 275 ? -28.112 8.737 12.066 1.00 80.50 275 SER A CA 1
ATOM 2117 C C . SER A 1 275 ? -28.908 10.006 11.755 1.00 80.50 275 SER A C 1
ATOM 2119 O O . SER A 1 275 ? -28.359 10.962 11.212 1.00 80.50 275 SER A O 1
ATOM 2121 N N . GLN A 1 276 ? -30.175 10.061 12.184 1.00 82.56 276 GLN A N 1
ATOM 2122 C CA . GLN A 1 276 ? -31.019 11.251 12.041 1.00 82.56 276 GLN A CA 1
ATOM 2123 C C . GLN A 1 276 ? -30.438 12.446 12.802 1.00 82.56 276 GLN A C 1
ATOM 2125 O O . GLN A 1 276 ? -30.399 13.558 12.281 1.00 82.56 276 GLN A O 1
ATOM 2130 N N . LYS A 1 277 ? -29.950 12.218 14.028 1.00 86.44 277 LYS A N 1
ATOM 2131 C CA . LYS A 1 277 ? -29.356 13.272 14.860 1.00 86.44 277 LYS A CA 1
ATOM 2132 C C . LYS A 1 277 ? -28.051 13.818 14.273 1.00 86.44 277 LYS A C 1
ATOM 2134 O O . LYS A 1 277 ? -27.812 15.017 14.369 1.00 86.44 277 LYS A O 1
ATOM 2139 N N . LEU A 1 278 ? -27.218 12.948 13.706 1.00 82.62 278 LEU A N 1
ATOM 2140 C CA . LEU A 1 278 ? -25.921 13.311 13.125 1.00 82.62 278 LEU A CA 1
ATOM 2141 C C . LEU A 1 278 ? -26.010 13.741 11.656 1.00 82.62 278 LEU A C 1
ATOM 2143 O O . LEU A 1 278 ? -24.996 14.121 11.086 1.00 82.62 278 LEU A O 1
ATOM 2147 N N . GLN A 1 279 ? -27.196 13.676 11.039 1.00 80.50 279 GLN A N 1
ATOM 2148 C CA . GLN A 1 279 ? -27.382 13.888 9.598 1.00 80.50 279 GLN A CA 1
ATOM 2149 C C . GLN A 1 279 ? -26.463 12.996 8.743 1.00 80.50 279 GLN A C 1
ATOM 2151 O O . GLN A 1 279 ? -26.025 13.389 7.664 1.00 80.50 279 GLN A O 1
ATOM 2156 N N . GLN A 1 280 ? -26.182 11.783 9.225 1.00 74.19 280 GLN A N 1
ATOM 2157 C CA . GLN A 1 280 ? -25.401 10.786 8.501 1.00 74.19 280 GLN A CA 1
ATOM 2158 C C . GLN A 1 280 ? -26.328 9.750 7.861 1.00 74.19 280 GLN A C 1
ATOM 2160 O O . GLN A 1 280 ? -27.318 9.316 8.458 1.00 74.19 280 GLN A O 1
ATOM 2165 N N . GLU A 1 281 ? -26.002 9.328 6.641 1.00 64.62 281 GLU A N 1
ATOM 2166 C CA . GLU A 1 281 ? -26.700 8.222 5.989 1.00 64.62 281 GLU A CA 1
ATOM 2167 C C . GLU A 1 281 ? -26.281 6.884 6.613 1.00 64.62 281 GLU A C 1
ATOM 2169 O O . GLU A 1 281 ? -25.101 6.652 6.886 1.00 64.62 281 GLU A O 1
ATOM 2174 N N . LEU A 1 282 ? -27.237 5.965 6.806 1.00 62.06 282 LEU A N 1
ATOM 2175 C CA . LEU A 1 282 ? -26.887 4.570 7.071 1.00 62.06 282 LEU A CA 1
ATOM 2176 C C . LEU A 1 282 ? -26.254 3.998 5.799 1.00 62.06 282 LEU A C 1
ATOM 2178 O O . LEU A 1 282 ? -26.938 3.667 4.835 1.00 62.06 282 LEU A O 1
ATOM 2182 N N . CYS A 1 283 ? -24.937 3.849 5.810 1.00 53.59 283 CYS A N 1
ATOM 2183 C CA . CYS A 1 283 ? -24.166 3.282 4.706 1.00 53.59 283 CYS A CA 1
ATOM 2184 C C . CYS A 1 283 ? -24.377 1.763 4.511 1.00 53.59 283 CYS A C 1
ATOM 2186 O O . CYS A 1 283 ? -23.881 1.179 3.544 1.00 53.59 283 CYS A O 1
ATOM 2188 N N . HIS A 1 284 ? -25.145 1.107 5.386 1.00 55.66 284 HIS A N 1
ATOM 2189 C CA . HIS A 1 284 ? -25.388 -0.334 5.347 1.00 55.66 284 HIS A CA 1
ATOM 2190 C C . HIS A 1 284 ? -26.788 -0.644 4.807 1.00 55.66 284 HIS A C 1
ATOM 2192 O O . HIS A 1 284 ? -27.805 -0.299 5.410 1.00 55.66 284 HIS A O 1
ATOM 2198 N N . LYS A 1 285 ? -26.834 -1.297 3.639 1.00 54.47 285 LYS A N 1
ATOM 2199 C CA . LYS A 1 285 ? -28.072 -1.823 3.053 1.00 54.47 285 LYS A CA 1
ATOM 2200 C C . LYS A 1 285 ? -28.460 -3.073 3.841 1.00 54.47 285 LYS A C 1
ATOM 2202 O O . LYS A 1 285 ? -27.621 -3.928 4.082 1.00 54.47 285 LYS A O 1
ATOM 2207 N N . ILE A 1 286 ? -29.722 -3.130 4.255 1.00 56.91 286 ILE A N 1
ATOM 2208 C CA . ILE A 1 286 ? -30.276 -4.042 5.266 1.00 56.91 286 ILE A CA 1
ATOM 2209 C C . ILE A 1 286 ? -29.892 -5.509 4.984 1.00 56.91 286 ILE A C 1
ATOM 2211 O O . ILE A 1 286 ? -30.505 -6.165 4.139 1.00 56.91 286 ILE A O 1
ATOM 2215 N N . LEU A 1 287 ? -28.901 -6.029 5.716 1.00 56.47 287 LEU A N 1
ATOM 2216 C CA . LEU A 1 287 ? -28.520 -7.444 5.702 1.00 56.47 287 LEU A CA 1
ATOM 2217 C C . LEU A 1 287 ? -29.576 -8.310 6.404 1.00 56.47 287 LEU A C 1
ATOM 2219 O O . LEU A 1 287 ? -29.741 -9.468 6.023 1.00 56.47 287 LEU A O 1
ATOM 2223 N N . LEU A 1 288 ? -30.366 -7.732 7.327 1.00 56.59 288 LEU A N 1
ATOM 2224 C CA . LEU A 1 288 ? -31.530 -8.394 7.934 1.00 56.59 288 LEU A CA 1
ATOM 2225 C C . LEU A 1 288 ? -32.499 -8.996 6.911 1.00 56.59 288 LEU A C 1
ATOM 2227 O O . LEU A 1 288 ? -33.206 -9.924 7.261 1.00 56.59 288 LEU A O 1
ATOM 2231 N N . ALA A 1 289 ? -32.574 -8.493 5.674 1.00 56.06 289 ALA A N 1
ATOM 2232 C CA . ALA A 1 289 ? -33.526 -8.989 4.678 1.00 56.06 289 ALA A CA 1
ATOM 2233 C C . ALA A 1 289 ? -33.187 -10.392 4.133 1.00 56.06 289 ALA A C 1
ATOM 2235 O O . ALA A 1 289 ? -34.004 -10.979 3.424 1.00 56.06 289 ALA A O 1
ATOM 2236 N N . TYR A 1 290 ? -32.001 -10.923 4.441 1.00 54.19 290 TYR A N 1
ATOM 2237 C CA . TYR A 1 290 ? -31.497 -12.177 3.888 1.00 54.19 290 TYR A CA 1
ATOM 2238 C C . TYR A 1 290 ? -31.442 -13.265 4.959 1.00 54.19 290 TYR A C 1
ATOM 2240 O O . TYR A 1 290 ? -30.971 -13.037 6.070 1.00 54.19 290 TYR A O 1
ATOM 2248 N N . SER A 1 291 ? -31.876 -14.480 4.604 1.00 62.00 291 SER A N 1
ATOM 2249 C CA . SER A 1 291 ? -31.779 -15.655 5.483 1.00 62.00 291 SER A CA 1
ATOM 2250 C C . SER A 1 291 ? -30.330 -15.961 5.870 1.00 62.00 291 SER A C 1
ATOM 2252 O O . SER A 1 291 ? -30.061 -16.325 7.010 1.00 62.00 291 SER A O 1
ATOM 2254 N N . ASN A 1 292 ? -29.402 -15.765 4.931 1.00 65.69 292 ASN A N 1
ATOM 2255 C CA . ASN A 1 292 ? -27.969 -15.747 5.182 1.00 65.69 292 ASN A CA 1
ATOM 2256 C C . ASN A 1 292 ? -27.397 -14.391 4.727 1.00 65.69 292 ASN A C 1
ATOM 2258 O O . ASN A 1 292 ? -27.344 -14.127 3.524 1.00 65.69 292 ASN A O 1
ATOM 2262 N N . PRO A 1 293 ? -26.953 -13.532 5.658 1.00 69.06 293 PRO A N 1
ATOM 2263 C CA . PRO A 1 293 ? -26.328 -12.248 5.344 1.00 69.06 293 PRO A CA 1
ATOM 2264 C C . PRO A 1 293 ? -25.108 -12.339 4.414 1.00 69.06 293 PRO A C 1
ATOM 2266 O O . PRO A 1 293 ? -24.848 -11.397 3.668 1.00 69.06 293 PRO A O 1
ATOM 2269 N N . TRP A 1 294 ? -24.386 -13.466 4.407 1.00 73.19 294 TRP A N 1
ATOM 2270 C CA . TRP A 1 294 ? -23.235 -13.682 3.519 1.00 73.19 294 TRP A CA 1
ATOM 2271 C C . TRP A 1 294 ? -23.626 -13.878 2.051 1.00 73.19 294 TRP A C 1
ATOM 2273 O O . TRP A 1 294 ? -22.859 -13.501 1.171 1.00 73.19 294 TRP A O 1
ATOM 2283 N N . ASP A 1 295 ? -24.831 -14.388 1.787 1.00 72.50 295 ASP A N 1
ATOM 2284 C CA . ASP A 1 295 ? -25.351 -14.598 0.427 1.00 72.50 295 ASP A CA 1
ATOM 2285 C C . ASP A 1 295 ? -26.011 -13.328 -0.144 1.00 72.50 295 ASP A C 1
ATOM 2287 O O . ASP A 1 295 ? -26.518 -13.310 -1.267 1.00 72.50 295 ASP A O 1
ATOM 2291 N N . SER A 1 296 ? -26.029 -12.245 0.637 1.00 74.06 296 SER A N 1
ATOM 2292 C CA . SER A 1 296 ? -26.559 -10.958 0.210 1.00 74.06 296 SER A CA 1
ATOM 2293 C C . SER A 1 296 ? -25.698 -10.340 -0.905 1.00 74.06 296 SER A C 1
ATOM 2295 O O . SER A 1 296 ? -24.471 -10.440 -0.859 1.00 74.06 296 SER A O 1
ATOM 2297 N N . PRO A 1 297 ? -26.279 -9.560 -1.840 1.00 68.69 297 PRO A N 1
ATOM 2298 C CA . PRO A 1 297 ? -25.524 -8.702 -2.761 1.00 68.69 297 PRO A CA 1
ATOM 2299 C C . PRO A 1 297 ? -24.589 -7.705 -2.057 1.00 68.69 297 PRO A C 1
ATOM 2301 O O . PRO A 1 297 ? -23.702 -7.130 -2.688 1.00 68.69 297 PRO A O 1
ATOM 2304 N N . VAL A 1 298 ? -24.800 -7.471 -0.757 1.00 70.94 298 VAL A N 1
ATOM 2305 C CA . VAL A 1 298 ? -23.921 -6.669 0.102 1.00 70.94 298 VAL A CA 1
ATOM 2306 C C . VAL A 1 298 ? -23.195 -7.496 1.169 1.00 70.94 298 VAL A C 1
ATOM 2308 O O . VAL A 1 298 ? -22.681 -6.935 2.129 1.00 70.94 298 VAL A O 1
ATOM 2311 N N . GLY A 1 299 ? -23.092 -8.818 0.994 1.00 67.12 299 GLY A N 1
ATOM 2312 C CA . GLY A 1 299 ? -22.385 -9.722 1.910 1.00 67.12 299 GLY A CA 1
ATOM 2313 C C . GLY A 1 299 ? -20.904 -9.371 2.087 1.00 67.12 299 GLY A C 1
ATOM 2314 O O . GLY A 1 299 ? -20.348 -9.571 3.164 1.00 67.12 299 GLY A O 1
ATOM 2315 N N . TRP A 1 300 ? -20.295 -8.714 1.092 1.00 77.75 300 TRP A N 1
ATOM 2316 C CA . TRP A 1 300 ? -18.948 -8.137 1.183 1.00 77.75 300 TRP A CA 1
ATOM 2317 C C . TRP A 1 300 ? -18.779 -7.174 2.374 1.00 77.75 300 TRP A C 1
ATOM 2319 O O . TRP A 1 300 ? -17.671 -7.001 2.872 1.00 77.75 300 TRP A O 1
ATOM 2329 N N . GLN A 1 301 ? -19.863 -6.577 2.896 1.00 75.19 301 GLN A N 1
ATOM 2330 C CA . GLN A 1 301 ? -19.827 -5.716 4.088 1.00 75.19 301 GLN A CA 1
ATOM 2331 C C . GLN A 1 301 ? -19.392 -6.462 5.362 1.00 75.19 301 GLN A C 1
ATOM 2333 O O . GLN A 1 301 ? -18.932 -5.823 6.314 1.00 75.19 301 GLN A O 1
ATOM 2338 N N . LEU A 1 302 ? -19.523 -7.793 5.377 1.00 76.44 302 LEU A N 1
ATOM 2339 C CA . LEU A 1 302 ? -19.150 -8.675 6.485 1.00 76.44 302 LEU A CA 1
ATOM 2340 C C . LEU A 1 302 ? -17.670 -9.080 6.461 1.00 76.44 302 LEU A C 1
ATOM 2342 O O . LEU A 1 302 ? -17.153 -9.574 7.471 1.00 76.44 302 LEU A O 1
ATOM 2346 N N . GLU A 1 303 ? -16.985 -8.871 5.334 1.00 79.69 303 GLU A N 1
ATOM 2347 C CA . GLU A 1 303 ? -15.586 -9.246 5.169 1.00 79.69 303 GLU A CA 1
ATOM 2348 C C . GLU A 1 303 ? -14.694 -8.553 6.214 1.00 79.69 303 GLU A C 1
ATOM 2350 O O . GLU A 1 303 ? -14.870 -7.361 6.494 1.00 79.69 303 GLU A O 1
ATOM 2355 N N . PRO A 1 304 ? -13.687 -9.250 6.778 1.00 80.81 304 PRO A N 1
ATOM 2356 C CA . PRO A 1 304 ? -12.783 -8.668 7.769 1.00 80.81 304 PRO A CA 1
ATOM 2357 C C . PRO A 1 304 ? -12.099 -7.373 7.312 1.00 80.81 304 PRO A C 1
ATOM 2359 O O . PRO A 1 304 ? -11.884 -6.488 8.137 1.00 80.81 304 PRO A O 1
ATOM 2362 N N . VAL A 1 305 ? -11.818 -7.227 6.010 1.00 79.19 305 VAL A N 1
ATOM 2363 C CA . VAL A 1 305 ? -11.196 -6.021 5.432 1.00 79.19 305 VAL A CA 1
ATOM 2364 C C . VAL A 1 305 ? -12.032 -4.759 5.673 1.00 79.19 305 VAL A C 1
ATOM 2366 O O . VAL A 1 305 ? -11.491 -3.679 5.888 1.00 79.19 305 VAL A O 1
ATOM 2369 N N . GLN A 1 306 ? -13.358 -4.889 5.766 1.00 83.81 306 GLN A N 1
ATOM 2370 C CA . GLN A 1 306 ? -14.256 -3.760 6.023 1.00 83.81 306 GLN A CA 1
ATOM 2371 C C . GLN A 1 306 ? -14.120 -3.204 7.452 1.00 83.81 306 GLN A C 1
ATOM 2373 O O . GLN A 1 306 ? -14.649 -2.136 7.763 1.00 83.81 306 GLN A O 1
ATOM 2378 N N . ARG A 1 307 ? -13.417 -3.912 8.347 1.00 88.25 307 ARG A N 1
ATOM 2379 C CA . ARG A 1 307 ? -13.156 -3.479 9.729 1.00 88.25 307 ARG A CA 1
ATOM 2380 C C . ARG A 1 307 ? -11.954 -2.542 9.825 1.00 88.25 307 ARG A C 1
ATOM 2382 O O . ARG A 1 307 ? -11.862 -1.809 10.807 1.00 88.25 307 ARG A O 1
ATOM 2389 N N . GLU A 1 308 ? -11.068 -2.537 8.825 1.00 85.31 308 GLU A N 1
ATOM 2390 C CA . GLU A 1 308 ? -9.829 -1.752 8.858 1.00 85.31 308 GLU A CA 1
ATOM 2391 C C . GLU A 1 308 ? -10.102 -0.253 8.957 1.00 85.31 308 GLU A C 1
ATOM 2393 O O . GLU A 1 308 ? -9.540 0.402 9.828 1.00 85.31 308 GLU A O 1
ATOM 2398 N N . SER A 1 309 ? -11.042 0.269 8.167 1.00 85.38 309 SER A N 1
ATOM 2399 C CA . SER A 1 309 ? -11.403 1.694 8.182 1.00 85.38 309 SER A CA 1
ATOM 2400 C C . SER A 1 309 ? -11.924 2.164 9.543 1.00 85.38 309 SER A C 1
ATOM 2402 O O . SER A 1 309 ? -11.588 3.248 10.016 1.00 85.38 309 SER A O 1
ATOM 2404 N N . VAL A 1 310 ? -12.714 1.326 10.218 1.00 86.88 310 VAL A N 1
ATOM 2405 C CA . VAL A 1 310 ? -13.245 1.617 11.558 1.00 86.88 310 VAL A CA 1
ATOM 2406 C C . VAL A 1 310 ? -12.136 1.546 12.610 1.00 86.88 310 VAL A C 1
ATOM 2408 O O . VAL A 1 310 ? -12.094 2.370 13.523 1.00 86.88 310 VAL A O 1
ATOM 2411 N N . CYS A 1 311 ? -11.219 0.587 12.470 1.00 89.12 311 CYS A N 1
ATOM 2412 C CA . CYS A 1 311 ? -10.045 0.457 13.329 1.00 89.12 311 CYS A CA 1
ATOM 2413 C C . CYS A 1 311 ? -9.110 1.670 13.187 1.00 89.12 311 CYS A C 1
ATOM 2415 O O . CYS A 1 311 ? -8.648 2.218 14.184 1.00 89.12 311 CYS A O 1
ATOM 2417 N N . GLU A 1 312 ? -8.883 2.144 11.961 1.00 86.31 312 GLU A N 1
ATOM 2418 C CA . GLU A 1 312 ? -8.088 3.340 11.672 1.00 86.31 312 GLU A CA 1
ATOM 2419 C C . GLU A 1 312 ? -8.710 4.610 12.255 1.00 86.31 312 GLU A C 1
ATOM 2421 O O . GLU A 1 312 ? -8.003 5.396 12.892 1.00 86.31 312 GLU A O 1
ATOM 2426 N N . ALA A 1 313 ? -10.024 4.797 12.099 1.00 87.75 313 ALA A N 1
ATOM 2427 C CA . ALA A 1 313 ? -10.740 5.928 12.686 1.00 87.75 313 ALA A CA 1
ATOM 2428 C C . ALA A 1 313 ? -10.614 5.937 14.219 1.00 87.75 313 ALA A C 1
ATOM 2430 O O . ALA A 1 313 ? -10.285 6.963 14.818 1.00 87.75 313 ALA A O 1
ATOM 2431 N N . LEU A 1 314 ? -10.785 4.772 14.853 1.00 90.12 314 LEU A N 1
ATOM 2432 C CA . LEU A 1 314 ? -10.633 4.628 16.298 1.00 90.12 314 LEU A CA 1
ATOM 2433 C C . LEU A 1 314 ? -9.194 4.895 16.760 1.00 90.12 314 LEU A C 1
ATOM 2435 O O . LEU A 1 314 ? -8.984 5.650 17.708 1.00 90.12 314 LEU A O 1
ATOM 2439 N N . ASN A 1 315 ? -8.198 4.338 16.071 1.00 89.38 315 ASN A N 1
ATOM 2440 C CA . ASN A 1 315 ? -6.786 4.570 16.383 1.00 89.38 315 ASN A CA 1
ATOM 2441 C C . ASN A 1 315 ? -6.408 6.048 16.238 1.00 89.38 315 ASN A C 1
ATOM 2443 O O . ASN A 1 315 ? -5.693 6.597 17.077 1.00 89.38 315 ASN A O 1
ATOM 2447 N N . SER A 1 316 ? -6.944 6.717 15.219 1.00 87.94 316 SER A N 1
ATOM 2448 C CA . SER A 1 316 ? -6.739 8.148 14.997 1.00 87.94 316 SER A CA 1
ATOM 2449 C C . SER A 1 316 ? -7.318 8.986 16.140 1.00 87.94 316 SER A C 1
ATOM 2451 O O . SER A 1 316 ? -6.648 9.890 16.643 1.00 87.94 316 SER A O 1
ATOM 2453 N N . ALA A 1 317 ? -8.522 8.652 16.608 1.00 88.19 317 ALA A N 1
ATOM 2454 C CA . ALA A 1 317 ? -9.151 9.335 17.733 1.00 88.19 317 ALA A CA 1
ATOM 2455 C C . ALA A 1 317 ? -8.409 9.099 19.055 1.00 88.19 317 ALA A C 1
ATOM 2457 O O . ALA A 1 317 ? -8.194 10.048 19.808 1.00 88.19 317 ALA A O 1
ATOM 2458 N N . ILE A 1 318 ? -7.950 7.871 19.319 1.00 87.62 318 ILE A N 1
ATOM 2459 C CA . ILE A 1 318 ? -7.135 7.546 20.501 1.00 87.62 318 ILE A CA 1
ATOM 2460 C C . ILE A 1 318 ? -5.845 8.378 20.509 1.00 87.62 318 ILE A C 1
ATOM 2462 O O . ILE A 1 318 ? -5.502 8.992 21.520 1.00 87.62 318 ILE A O 1
ATOM 2466 N N . LEU A 1 319 ? -5.149 8.471 19.373 1.00 84.00 319 LEU A N 1
ATOM 2467 C CA . LEU A 1 319 ? -3.962 9.324 19.251 1.00 84.00 319 LEU A CA 1
ATOM 2468 C C . LEU A 1 319 ? -4.296 10.808 19.471 1.00 84.00 319 LEU A C 1
ATOM 2470 O O . LEU A 1 319 ? -3.531 11.527 20.118 1.00 84.00 319 LEU A O 1
ATOM 2474 N N . GLY A 1 320 ? -5.441 11.271 18.963 1.00 82.06 320 GLY A N 1
ATOM 2475 C CA . GLY A 1 320 ? -5.951 12.622 19.201 1.00 82.06 320 GLY A CA 1
ATOM 2476 C C . GLY A 1 320 ? -6.251 12.903 20.677 1.00 82.06 320 GLY A C 1
ATOM 2477 O O . GLY A 1 320 ? -5.922 13.978 21.177 1.00 82.06 320 GLY A O 1
ATOM 2478 N N . PHE A 1 321 ? -6.800 11.926 21.400 1.00 82.38 321 PHE A N 1
ATOM 2479 C CA . PHE A 1 321 ? -7.078 12.029 22.832 1.00 82.38 321 PHE A CA 1
ATOM 2480 C C . PHE A 1 321 ? -5.816 12.312 23.635 1.00 82.38 321 PHE A C 1
ATOM 2482 O O . PHE A 1 321 ? -5.797 13.245 24.435 1.00 82.38 321 PHE A O 1
ATOM 2489 N N . TYR A 1 322 ? -4.744 11.554 23.382 1.00 76.81 322 TYR A N 1
ATOM 2490 C CA . TYR A 1 322 ? -3.466 11.792 24.044 1.00 76.81 322 TYR A CA 1
ATOM 2491 C C . TYR A 1 322 ? -2.938 13.192 23.729 1.00 76.81 322 TYR A C 1
ATOM 2493 O O . TYR A 1 322 ? -2.578 13.917 24.652 1.00 76.81 322 TYR A O 1
ATOM 2501 N N . LYS A 1 323 ? -2.961 13.626 22.461 1.00 73.81 323 LYS A N 1
ATOM 2502 C CA . LYS A 1 323 ? -2.524 14.985 22.084 1.00 73.81 323 LYS A CA 1
ATOM 2503 C C . LYS A 1 323 ? -3.266 16.073 22.866 1.00 73.81 323 LYS A C 1
ATOM 2505 O O . LYS A 1 323 ? -2.622 16.976 23.396 1.00 73.81 323 LYS A O 1
ATOM 2510 N N . ASN A 1 324 ? -4.588 15.962 22.978 1.00 69.81 324 ASN A N 1
ATOM 2511 C CA . ASN A 1 324 ? -5.405 16.925 23.718 1.00 69.81 324 ASN A CA 1
ATOM 2512 C C . ASN A 1 324 ? -5.132 16.864 25.227 1.00 69.81 324 ASN A C 1
ATOM 2514 O O . ASN A 1 324 ? -4.979 17.907 25.854 1.00 69.81 324 ASN A O 1
ATOM 2518 N N . PHE A 1 325 ? -4.974 15.665 25.795 1.00 67.62 325 PHE A N 1
ATOM 2519 C CA . PHE A 1 325 ? -4.624 15.484 27.204 1.00 67.62 325 PHE A CA 1
ATOM 2520 C C . PHE A 1 325 ? -3.279 16.139 27.558 1.00 67.62 325 PHE A C 1
ATOM 2522 O O . PHE A 1 325 ? -3.178 16.843 28.561 1.00 67.62 325 PHE A O 1
ATOM 2529 N N . TYR A 1 326 ? -2.246 15.961 26.729 1.00 61.66 326 TYR A N 1
ATOM 2530 C CA . TYR A 1 326 ? -0.933 16.578 26.953 1.00 61.66 326 TYR A CA 1
ATOM 2531 C C . TYR A 1 326 ? -0.971 18.105 26.791 1.00 61.66 326 TYR A C 1
ATOM 2533 O O . TYR A 1 326 ? -0.350 18.821 27.579 1.00 61.66 326 TYR A O 1
ATOM 2541 N N . HIS A 1 327 ? -1.745 18.611 25.826 1.00 62.69 327 HIS A N 1
ATOM 2542 C CA . HIS A 1 327 ? -1.903 20.047 25.595 1.00 62.69 327 HIS A CA 1
ATOM 2543 C C . HIS A 1 327 ? -2.696 20.744 26.716 1.00 62.69 327 HIS A C 1
ATOM 2545 O O . HIS A 1 327 ? -2.301 21.816 27.169 1.00 62.69 327 HIS A O 1
ATOM 2551 N N . GLU A 1 328 ? -3.789 20.144 27.201 1.00 63.00 328 GLU A N 1
ATOM 2552 C CA . GLU A 1 328 ? -4.610 20.693 28.295 1.00 63.00 328 GLU A CA 1
ATOM 2553 C C . GLU A 1 328 ? -3.867 20.696 29.643 1.00 63.00 328 GLU A C 1
ATOM 2555 O O . GLU A 1 328 ? -4.103 21.573 30.472 1.00 63.00 328 GLU A O 1
ATOM 2560 N N . ASN A 1 329 ? -2.927 19.767 29.848 1.00 62.53 329 ASN A N 1
ATOM 2561 C CA . ASN A 1 329 ? -2.141 19.661 31.082 1.00 62.53 329 ASN A CA 1
ATOM 2562 C C . ASN A 1 329 ? -0.754 20.330 31.006 1.00 62.53 329 ASN A C 1
ATOM 2564 O O . ASN A 1 329 ? 0.032 20.206 31.945 1.00 62.53 329 ASN A O 1
ATOM 2568 N N . ASN A 1 330 ? -0.437 21.038 29.914 1.00 52.72 330 ASN A N 1
ATOM 2569 C CA . ASN A 1 330 ? 0.870 21.669 29.675 1.00 52.72 330 ASN A CA 1
ATOM 2570 C C . ASN A 1 330 ? 2.064 20.699 29.841 1.00 52.72 330 ASN A C 1
ATOM 2572 O O . ASN A 1 330 ? 3.143 21.072 30.307 1.00 52.72 330 ASN A O 1
ATOM 2576 N N . LEU A 1 331 ? 1.859 19.429 29.484 1.00 51.38 331 LEU A N 1
ATOM 2577 C CA . LEU A 1 331 ? 2.866 18.377 29.549 1.00 51.38 331 LEU A CA 1
ATOM 2578 C C . LEU A 1 331 ? 3.481 18.209 28.154 1.00 51.38 331 LEU A C 1
ATOM 2580 O O . LEU A 1 331 ? 2.807 17.793 27.215 1.00 51.38 331 LEU A O 1
ATOM 2584 N N . LEU A 1 332 ? 4.770 18.525 28.004 1.00 43.84 332 LEU A N 1
ATOM 2585 C CA . LEU A 1 332 ? 5.511 18.266 26.767 1.00 43.84 332 LEU A CA 1
ATOM 2586 C C . LEU A 1 332 ? 5.608 16.755 26.524 1.00 43.84 332 LEU A C 1
ATOM 2588 O O . LEU A 1 332 ? 6.142 16.016 27.352 1.00 43.84 332 LEU A O 1
ATOM 2592 N N . PHE A 1 333 ? 5.138 16.302 25.360 1.00 43.84 333 PHE A N 1
ATOM 2593 C CA . PHE A 1 333 ? 5.401 14.951 24.879 1.00 43.84 333 PHE A CA 1
ATOM 2594 C C . PHE A 1 333 ? 6.890 14.853 24.523 1.00 43.84 333 PHE A C 1
ATOM 2596 O O . PHE A 1 333 ? 7.306 15.273 23.446 1.00 43.84 333 PHE A O 1
ATOM 2603 N N . ILE A 1 334 ? 7.707 14.353 25.449 1.00 39.00 334 ILE A N 1
ATOM 2604 C CA . ILE A 1 334 ? 9.096 13.977 25.181 1.00 39.00 334 ILE A CA 1
ATOM 2605 C C . ILE A 1 334 ? 9.082 12.466 24.939 1.00 39.00 334 ILE A C 1
ATOM 2607 O O . ILE A 1 334 ? 8.914 11.712 25.903 1.00 39.00 334 ILE A O 1
ATOM 2611 N N . PRO A 1 335 ? 9.237 11.986 23.692 1.00 37.12 335 PRO A N 1
ATOM 2612 C CA . PRO A 1 335 ? 9.512 10.578 23.466 1.00 37.12 335 PRO A CA 1
ATOM 2613 C C . PRO A 1 335 ? 10.807 10.261 24.212 1.00 37.12 335 PRO A C 1
ATOM 2615 O O . PRO A 1 335 ? 11.843 10.872 23.938 1.00 37.12 335 PRO A O 1
ATOM 2618 N N . LYS A 1 336 ? 10.762 9.349 25.188 1.00 35.78 336 LYS A N 1
ATOM 2619 C CA . LYS A 1 336 ? 11.991 8.809 25.768 1.00 35.78 336 LYS A CA 1
ATOM 2620 C C . LYS A 1 336 ? 12.719 8.070 24.649 1.00 35.78 336 LYS A C 1
ATOM 2622 O O . LYS A 1 336 ? 12.343 6.961 24.288 1.00 35.78 336 LYS A O 1
ATOM 2627 N N . HIS A 1 337 ? 13.739 8.705 24.081 1.00 36.28 337 HIS A N 1
ATOM 2628 C CA . HIS A 1 337 ? 14.798 7.981 23.402 1.00 36.28 337 HIS A CA 1
ATOM 2629 C C . HIS A 1 337 ? 15.469 7.115 24.467 1.00 36.28 337 HIS A C 1
ATOM 2631 O O . HIS A 1 337 ? 16.152 7.631 25.352 1.00 36.28 337 HIS A O 1
ATOM 2637 N N . ASP A 1 338 ? 15.236 5.807 24.408 1.00 39.84 338 ASP A N 1
ATOM 2638 C CA . ASP A 1 338 ? 16.065 4.851 25.125 1.00 39.84 338 ASP A CA 1
ATOM 2639 C C . ASP A 1 338 ? 17.466 4.913 24.509 1.00 39.84 338 ASP A C 1
ATOM 2641 O O . ASP A 1 338 ? 17.771 4.266 23.507 1.00 39.84 338 ASP A O 1
ATOM 2645 N N . ASN A 1 339 ? 18.322 5.737 25.111 1.00 39.44 339 ASN A N 1
ATOM 2646 C CA . ASN A 1 339 ? 19.761 5.634 24.951 1.00 39.44 339 ASN A CA 1
ATOM 2647 C C . ASN A 1 339 ? 20.186 4.253 25.457 1.00 39.44 339 ASN A C 1
ATOM 2649 O O . ASN A 1 339 ? 20.296 4.022 26.661 1.00 39.44 339 ASN A O 1
ATOM 2653 N N . LYS A 1 340 ? 20.454 3.344 24.525 1.00 35.59 340 LYS A N 1
ATOM 2654 C CA . LYS A 1 340 ? 21.371 2.230 24.753 1.00 35.59 340 LYS A CA 1
ATOM 2655 C C . LYS A 1 340 ? 22.595 2.440 23.870 1.00 35.59 340 LYS A C 1
ATOM 2657 O O . LYS A 1 340 ? 22.672 1.906 22.770 1.00 35.59 340 LYS A O 1
ATOM 2662 N N . GLU A 1 341 ? 23.517 3.252 24.373 1.00 35.75 341 GLU A N 1
ATOM 2663 C CA . GLU A 1 341 ? 24.947 3.119 24.075 1.00 35.75 341 GLU A CA 1
ATOM 2664 C C . GLU A 1 341 ? 25.559 2.091 25.045 1.00 35.75 341 GLU A C 1
ATOM 2666 O O . GLU A 1 341 ? 24.958 1.760 26.078 1.00 35.75 341 GLU A O 1
ATOM 2671 N N . PRO A 1 342 ? 26.719 1.530 24.691 1.00 50.00 342 PRO A N 1
ATOM 2672 C CA . PRO A 1 342 ? 27.965 2.159 25.141 1.00 50.00 342 PRO A CA 1
ATOM 2673 C C . PRO A 1 342 ? 28.823 2.764 24.029 1.00 50.00 342 PRO A C 1
ATOM 2675 O O . PRO A 1 342 ? 28.745 2.281 22.875 1.00 50.00 342 PRO A O 1
#

Sequence (342 aa):
HGKTHKDAASVRATHPIPAACGLYYFEVRIVSKGRDGYMGIGLSAHGVNMNRLPGWDKHSYGYHGDDGHSFCSSGTGQPYGPTFTTGDVIGCGVNLVDNTCFYTKNGHHLGIAFRGLPTPGEVVDANFGQQPFVFDIEDMLRELRARTRVAIDEFPLPDEQGQWQQVSKLVMSGRIGEAVELTRRQWPGLLERDQELLFLLKCRQFVCAEGACGNGVAT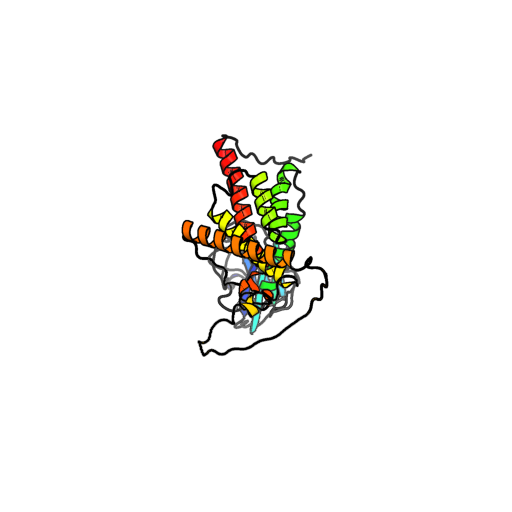SVIAHTSHTHAHNGDTHDAHETHETHETHTNDADGCSSRASVERMLAFGRDLYAMSQKLQQELCHKILLAYSNPWDSPVGWQLEPVQRESVCEALNSAILGFYKNFYHENNLLFIPKHDNKEP

Organism: Operophtera brumata (NCBI:txid104452)

pLDDT: mean 71.64, std 20.07, range [24.94, 96.75]

Secondary structure (DSSP, 8-state):
---SGGG------SSPPPTT-SEEEEEEE-S--TTT---EEEEE-TTS-SSS-TTSSTTEEEEETTT-EEEESSSS-EE-S----TT-EEEEEEETTTTEEEEEETTEEEEEEEE----------S-SSSS--SS-HHHHHHHHHHHHHHHHHHS---TTTTHHHHHHHHHHTT-HHHHHHHHHHHSTTHHHH-HHHHHHHHHHHHHHHHHHHTTTT--STTTTSS--------------------------SHHHHHHHHHHHHHHHHHHHHHHHHHT----S--GGGSSSGGGSTTGGGGSGGGGHHHHHHHHHHHHHHHHHHHHHTT------------

Foldseek 3Di:
DQDDLQNAFADDDPKDDDLPDQKDKDKDAAQFCPDQNFAWDFDADPPDDRSHHFQDAARGWTQTQNQRFIHHRHPDTDHFGHHDGHGKMKMWMARSNQRWIWMAIQQHTRDTRDGDRDDDDIDDDDCPPPDDDSHPVVVVVVVVVVVVLVCVLPPDDDPLPCLLSVLLVCLLVLVLVVSVVSCCVSQPCLCVVVVVLVLVSLLSNLLSLLQVCLVDQAQPDPVPVPDDDDDDDDDDDDDDDDDDDDDDDDPDRPPVNVVSVVVSVVSVVVSVVSCVVVVHDSPDDDCVVDSHSCPDPVVVCNDSVVSVVSSVVSSVSVVVSVVVVCVVVVHDPDPPPPDDDD

InterPro domains:
  IPR001870 B30.2/SPRY domain [PS50188] (1-157)
  IPR003877 SPRY domain [PF00622] (24-123)
  IPR003877 SPRY domain [SM00449] (21-132)
  IPR006595 CTLH, C-terminal LisH motif [PS50897] (165-207)
  IPR013144 CRA domain [SM00757] (259-337)
  IPR013320 Concanavalin A-like lectin/glucanase domain superfamily [SSF49899] (5-145)
  IPR024964 CTLH/CRA C-terminal to LisH motif domain [PF10607] (165-324)
  IPR035782 Ran binding protein 9/10, SPRY domain [cd12909] (1-130)
  IPR043136 B30.2/SPRY domain superfamily [G3DSA:2.60.120.920] (1-149)
  IPR050618 Ubiquitination and Signaling Pathway Regulator [PTHR12864] (1-320)

Radius of gyration: 31.05 Å; chains: 1; bounding box: 103×56×65 Å